Protein AF-A0A519BCK4-F1 (afdb_monomer_lite)

pLDDT: mean 78.62, std 18.39, range [33.34, 98.19]

Sequence (209 aa):
MFKKILLFSIMLLMAAIFTFIVKSEAKMMNGKGMTKIEKMRKFRKMVMFFKRHSLGFIPIFYKYHPGPMWVVKHAKALDLTPA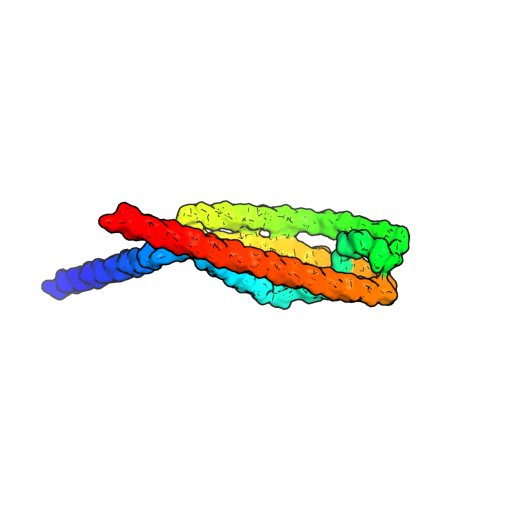QIKEGKVLQKEMFQKTKVGIMALKNAIRQYRTAAKQENPSIKGLITDVQAVGNAETYLGYEMIPFHIKAYRLLNASQKIKYTSLRKMMLKAYNMKMRHKMMMMRGMMKMLRGKMKMLHEKMMMMNR

Radius of gyration: 28.12 Å; chains: 1; bounding box: 77×53×69 Å

Secondary structure (DSSP, 8-state):
-HHHHHHHHHHHHHHHHHHHHHHHHHHHH-S----HHHHHHHHHHHHHHHHHTTTTHHHHHHHH---HHHHHHTTTTTT--HHHHHHHHHHHHHHHHHHHHHHHHHHHHHHHHHHHTTSSS--HHHHHHHHHHHHHHHHHHHHHHHHHHHHHHHTS-HHHHHHHHHHHHHHHHHHHHHHHHHHHHHHHHHHHHHHHHHHHHHHHHHHT-

Organism: NCBI:txid2597223

Foldseek 3Di:
DVVVVVVVVVVVVVVVVVVVVVVVVVVVVPPPPQDPVRVVVVVVVVVVVVVVVVVCCVVVLCLQFPALVRCLVCCVLLVHDPVLNVVSVVLVVVLCVQLVVLVVQLVVLVVQLVVQVPDPDHDPVSNVVSVVSNVVSVVSNVVSRNVRRNVNSVSHDPSSSVSSNVVVVVVVVVVVVVVVVVVVVVVVVVVVVVVVVVVVVVVVVVVVD

Structure (mmCIF, N/CA/C/O backbone):
data_AF-A0A519BCK4-F1
#
_entry.id   AF-A0A519BCK4-F1
#
loop_
_atom_site.group_PDB
_atom_site.id
_atom_site.type_symbol
_atom_site.label_atom_id
_atom_site.label_alt_id
_atom_site.label_comp_id
_atom_site.label_asym_id
_atom_site.label_entity_id
_atom_site.label_seq_id
_atom_site.pdbx_PDB_ins_code
_atom_site.Cartn_x
_atom_site.Cartn_y
_atom_site.Cartn_z
_atom_site.occupancy
_atom_site.B_iso_or_equiv
_atom_site.auth_seq_id
_atom_site.auth_comp_id
_atom_site.auth_asym_id
_atom_site.auth_atom_id
_atom_site.pdbx_PDB_model_num
ATOM 1 N N . MET A 1 1 ? -57.310 16.921 44.965 1.00 56.75 1 MET A N 1
ATOM 2 C CA . MET A 1 1 ? -56.860 15.507 45.024 1.00 56.75 1 MET A CA 1
ATOM 3 C C . MET A 1 1 ? -56.169 15.024 43.747 1.00 56.75 1 MET A C 1
ATOM 5 O O . MET A 1 1 ? -55.092 14.456 43.862 1.00 56.75 1 MET A O 1
ATOM 9 N N . PHE A 1 2 ? -56.695 15.309 42.549 1.00 57.19 2 PHE A N 1
ATOM 10 C CA . PHE A 1 2 ? -56.137 14.839 41.265 1.00 57.19 2 PHE A CA 1
ATOM 11 C C . PHE A 1 2 ? -54.639 15.121 41.023 1.00 57.19 2 PHE A C 1
ATOM 13 O O . PHE A 1 2 ? -53.925 14.238 40.560 1.00 57.19 2 PHE A O 1
ATOM 20 N N . LYS A 1 3 ? -54.117 16.298 41.402 1.00 54.19 3 LYS A N 1
ATOM 21 C CA . LYS A 1 3 ? -52.687 16.632 41.217 1.00 54.19 3 LYS A CA 1
ATOM 22 C C . LYS A 1 3 ? -51.729 15.731 42.013 1.00 54.19 3 LYS A C 1
ATOM 24 O O . LY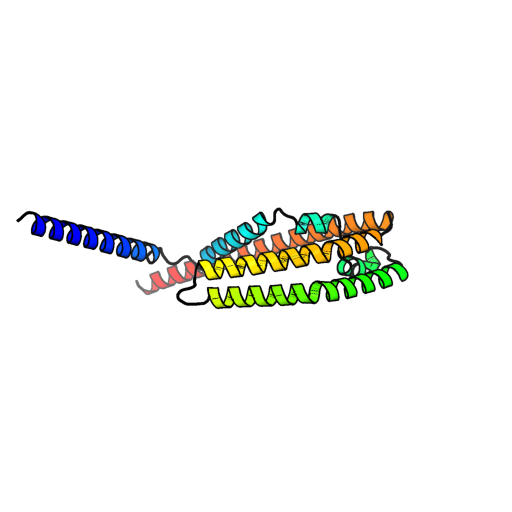S A 1 3 ? -50.641 15.433 41.533 1.00 54.19 3 LYS A O 1
ATOM 29 N N . LYS A 1 4 ? -52.134 15.271 43.204 1.00 58.69 4 LYS A N 1
ATOM 30 C CA . LYS A 1 4 ? -51.311 14.381 44.044 1.00 58.69 4 LYS A CA 1
ATOM 31 C C . LYS A 1 4 ? -51.266 12.959 43.475 1.00 58.69 4 LYS A C 1
ATOM 33 O O . LYS A 1 4 ? -50.211 12.340 43.485 1.00 58.69 4 LYS A O 1
ATOM 38 N N . ILE A 1 5 ? -52.382 12.491 42.910 1.00 72.50 5 ILE A N 1
ATOM 39 C CA . ILE A 1 5 ? -52.478 11.189 42.229 1.00 72.50 5 ILE A CA 1
ATOM 40 C C . ILE A 1 5 ? -51.632 11.194 40.946 1.00 72.50 5 ILE A C 1
ATOM 42 O O . ILE A 1 5 ? -50.885 10.252 40.696 1.00 72.50 5 ILE A O 1
ATOM 46 N N . LEU A 1 6 ? -51.671 12.293 40.182 1.00 66.31 6 LEU A N 1
ATOM 47 C CA . LEU A 1 6 ? -50.862 12.452 38.972 1.00 66.31 6 LEU A CA 1
ATOM 48 C C . LEU A 1 6 ? -49.355 12.441 39.282 1.00 66.31 6 LEU A C 1
ATOM 50 O O . LEU A 1 6 ? -48.611 11.687 38.660 1.00 66.31 6 LEU A O 1
ATOM 54 N N . LEU A 1 7 ? -48.908 13.198 40.290 1.00 68.12 7 LEU A N 1
ATOM 55 C CA . LEU A 1 7 ? -47.504 13.201 40.727 1.00 68.12 7 LEU A CA 1
ATOM 56 C C . LEU A 1 7 ? -47.035 11.814 41.189 1.00 68.12 7 LEU A C 1
ATOM 58 O O . LEU A 1 7 ? -45.943 11.383 40.825 1.00 68.12 7 LEU A O 1
ATOM 62 N N . PHE A 1 8 ? -47.880 11.088 41.923 1.00 75.38 8 PHE A N 1
ATOM 63 C CA . PHE A 1 8 ? -47.566 9.736 42.379 1.00 75.38 8 PHE A CA 1
ATOM 64 C C . PHE A 1 8 ? -47.447 8.744 41.209 1.00 75.38 8 PHE A C 1
ATOM 66 O O . PHE A 1 8 ? -46.519 7.938 41.173 1.00 75.38 8 PHE A O 1
ATOM 73 N N . SER A 1 9 ? -48.321 8.856 40.201 1.00 68.88 9 SER A N 1
ATOM 74 C CA . SER A 1 9 ? -48.265 8.020 38.993 1.00 68.88 9 SER A CA 1
ATOM 75 C C . SER A 1 9 ? -47.013 8.276 38.141 1.00 68.88 9 SER A C 1
ATOM 77 O O . SER A 1 9 ? -46.402 7.327 37.651 1.00 68.88 9 SER A O 1
ATOM 79 N N . ILE A 1 10 ? -46.566 9.535 38.038 1.00 72.50 10 ILE A N 1
ATOM 80 C CA . ILE A 1 10 ? -45.333 9.902 37.326 1.00 72.50 10 ILE A CA 1
ATOM 81 C C . ILE A 1 10 ? -44.104 9.370 38.074 1.00 72.50 10 ILE A C 1
ATOM 83 O O . ILE A 1 10 ? -43.205 8.816 37.446 1.00 72.50 10 ILE A O 1
ATOM 87 N N . MET A 1 11 ? -44.069 9.464 39.407 1.00 72.00 11 MET A N 1
ATOM 88 C CA . MET A 1 11 ? -42.966 8.902 40.198 1.00 72.00 11 MET A CA 1
ATOM 89 C C . MET A 1 11 ? -42.881 7.374 40.089 1.00 72.00 11 MET A C 1
ATOM 91 O O . MET A 1 11 ? -41.782 6.836 39.954 1.00 72.00 11 MET A O 1
ATOM 95 N N . LEU A 1 12 ? -44.021 6.674 40.074 1.00 73.31 12 LEU A N 1
ATOM 96 C CA . LEU A 1 12 ? -44.080 5.225 39.846 1.00 73.31 12 LEU A CA 1
ATOM 97 C C . LEU A 1 12 ? -43.587 4.838 38.448 1.00 73.31 12 LEU A C 1
ATOM 99 O O . LEU A 1 12 ? -42.826 3.880 38.310 1.00 73.31 12 LEU A O 1
ATOM 103 N N . LEU A 1 13 ? -43.960 5.607 37.421 1.00 68.62 13 LEU A N 1
ATOM 104 C CA . LEU A 1 13 ? -43.489 5.391 36.054 1.00 68.62 13 LEU A CA 1
ATOM 105 C C . LEU A 1 13 ? -41.972 5.616 35.941 1.00 68.62 13 LEU A C 1
ATOM 107 O O . LEU A 1 13 ? -41.273 4.805 35.339 1.00 68.62 13 LEU A O 1
ATOM 111 N N . MET A 1 14 ? -41.443 6.663 36.580 1.00 65.12 14 MET A N 1
ATOM 112 C CA . MET A 1 14 ? -40.004 6.945 36.609 1.00 65.12 14 MET A CA 1
ATOM 113 C C . MET A 1 14 ? -39.218 5.860 37.360 1.00 65.12 14 MET A C 1
ATOM 115 O O . MET A 1 14 ? -38.161 5.443 36.889 1.00 65.12 14 MET A O 1
ATOM 119 N N . ALA A 1 15 ? -39.745 5.331 38.469 1.00 66.31 15 ALA A N 1
ATOM 120 C CA . ALA A 1 15 ? -39.136 4.212 39.193 1.00 66.31 15 ALA A CA 1
ATOM 121 C C . ALA A 1 15 ? -39.171 2.897 38.383 1.00 66.31 15 ALA A C 1
ATOM 123 O O . ALA A 1 15 ? -38.202 2.129 38.383 1.00 66.31 15 ALA A O 1
ATOM 124 N N . ALA A 1 16 ? -40.250 2.649 37.635 1.00 63.44 16 ALA A N 1
ATOM 125 C CA . ALA A 1 16 ? -40.356 1.504 36.731 1.00 63.44 16 ALA A CA 1
ATOM 126 C C . ALA A 1 16 ? -39.366 1.605 35.555 1.00 63.44 16 ALA A C 1
ATOM 128 O O . ALA A 1 16 ? -38.699 0.625 35.224 1.00 63.44 16 ALA A O 1
ATOM 129 N N . ILE A 1 17 ? -39.193 2.796 34.971 1.00 60.06 17 ILE A N 1
ATOM 130 C CA . ILE A 1 17 ? -38.200 3.044 33.914 1.00 60.06 17 ILE A CA 1
ATOM 131 C C . ILE A 1 17 ? -36.777 2.879 34.466 1.00 60.06 17 ILE A C 1
ATOM 133 O O . ILE A 1 17 ? -35.954 2.209 33.843 1.00 60.06 17 ILE A O 1
ATOM 137 N N . PHE A 1 18 ? -36.493 3.408 35.660 1.00 48.53 18 PHE A N 1
ATOM 138 C CA . PHE A 1 18 ? -35.174 3.301 36.288 1.00 48.53 18 PHE A CA 1
ATOM 139 C C . PHE A 1 18 ? -34.796 1.841 36.587 1.00 48.53 18 PHE A C 1
ATOM 141 O O . PHE A 1 18 ? -33.694 1.400 36.265 1.00 48.53 18 PHE A O 1
ATOM 148 N N . THR A 1 19 ? -35.729 1.037 37.107 1.00 51.59 19 THR A N 1
ATOM 149 C CA . THR A 1 19 ? -35.492 -0.401 37.338 1.00 51.59 19 THR A CA 1
ATOM 150 C C . THR A 1 19 ? -35.374 -1.207 36.042 1.00 51.59 19 THR A C 1
ATOM 152 O O . THR A 1 19 ? -34.613 -2.177 36.005 1.00 51.59 19 THR A O 1
ATOM 155 N N . PHE A 1 20 ? -36.056 -0.807 34.962 1.00 48.62 20 PHE A N 1
ATOM 156 C CA . PHE A 1 20 ? -35.918 -1.438 33.645 1.00 48.62 20 PHE A CA 1
ATOM 157 C C . PHE A 1 20 ? -34.560 -1.128 32.994 1.00 48.62 20 PHE A C 1
ATOM 159 O O . PHE A 1 20 ? -33.918 -2.040 32.468 1.00 48.62 20 PHE A O 1
ATOM 166 N N . ILE A 1 21 ? -34.074 0.116 33.098 1.00 49.16 21 ILE A N 1
ATOM 167 C CA . ILE A 1 21 ? -32.751 0.531 32.602 1.00 49.16 21 ILE A CA 1
ATOM 168 C C . ILE A 1 21 ? -31.644 -0.201 33.373 1.00 49.16 21 ILE A C 1
ATOM 170 O O . ILE A 1 21 ? -30.812 -0.861 32.747 1.00 49.16 21 ILE A O 1
ATOM 174 N N . VAL A 1 22 ? -31.705 -0.227 34.709 1.00 46.41 22 VAL A N 1
ATOM 175 C CA . VAL A 1 22 ? -30.717 -0.934 35.546 1.00 46.41 22 VAL A CA 1
ATOM 176 C C . VAL A 1 22 ? -30.754 -2.455 35.322 1.00 46.41 22 VAL A C 1
ATOM 178 O O . VAL A 1 22 ? -29.703 -3.092 35.255 1.00 46.41 22 VAL A O 1
ATOM 181 N N . LYS A 1 23 ? -31.931 -3.070 35.108 1.00 44.97 23 LYS A N 1
ATOM 182 C CA . LYS A 1 23 ? -32.010 -4.493 34.706 1.00 44.97 23 LYS A CA 1
ATOM 183 C C . LYS A 1 23 ? -31.465 -4.746 33.299 1.00 44.97 23 LYS A C 1
ATOM 185 O O . LYS A 1 23 ? -30.927 -5.829 33.064 1.00 44.97 23 LYS A O 1
ATOM 190 N N . SER A 1 24 ? -31.598 -3.798 32.369 1.00 39.66 24 SER A N 1
ATOM 191 C CA . SER A 1 24 ? -31.063 -3.921 31.005 1.00 39.66 24 SER A CA 1
ATOM 192 C C . SER A 1 24 ? -29.531 -3.849 30.980 1.00 39.66 24 SER A C 1
ATOM 194 O O . SER A 1 24 ? -28.895 -4.667 30.309 1.00 39.66 24 SER A O 1
ATOM 196 N N . GLU A 1 25 ? -28.933 -2.990 31.812 1.00 41.06 25 GLU A N 1
ATOM 197 C CA . GLU A 1 25 ? -27.480 -2.907 32.003 1.00 41.06 25 GLU A CA 1
ATOM 198 C C . GLU A 1 25 ? -26.947 -4.127 32.768 1.00 41.06 25 GLU A C 1
ATOM 200 O O . GLU A 1 25 ? -25.965 -4.746 32.348 1.00 41.06 25 GLU A O 1
ATOM 205 N N . ALA A 1 26 ? -27.665 -4.593 33.796 1.00 35.88 26 ALA A N 1
ATOM 206 C CA . ALA A 1 26 ? -27.323 -5.826 34.504 1.00 35.88 26 ALA A CA 1
ATOM 207 C C . ALA A 1 26 ? -27.409 -7.068 33.596 1.00 35.88 26 ALA A C 1
ATOM 209 O O . ALA A 1 26 ? -26.591 -7.977 33.729 1.00 35.88 26 ALA A O 1
ATOM 210 N N . LYS A 1 27 ? -28.329 -7.120 32.617 1.00 36.78 27 LYS A N 1
ATOM 211 C CA . LYS A 1 27 ? -28.378 -8.205 31.612 1.00 36.78 27 LYS A CA 1
ATOM 212 C C . LYS A 1 27 ? -27.277 -8.099 30.552 1.00 36.78 27 LYS A C 1
ATOM 214 O O . LYS A 1 27 ? -26.855 -9.135 30.038 1.00 36.78 27 LYS A O 1
ATOM 219 N N . MET A 1 28 ? -26.771 -6.899 30.254 1.00 36.47 28 MET A N 1
ATOM 220 C CA . MET A 1 28 ? -25.566 -6.729 29.430 1.00 36.47 28 MET A CA 1
ATOM 221 C C . MET A 1 28 ? -24.277 -7.102 30.179 1.00 36.47 28 MET A C 1
ATOM 223 O O . MET A 1 28 ? -23.308 -7.505 29.532 1.00 36.47 28 MET A O 1
ATOM 227 N N . MET A 1 29 ? -24.278 -7.058 31.516 1.00 33.78 29 MET A N 1
ATOM 228 C CA . MET A 1 29 ? -23.148 -7.484 32.355 1.00 33.78 29 MET A CA 1
ATOM 229 C C . MET A 1 29 ? -23.223 -8.951 32.830 1.00 33.78 29 MET A C 1
ATOM 231 O O . MET A 1 29 ? -22.181 -9.531 33.125 1.00 33.78 29 MET A O 1
ATOM 235 N N . ASN A 1 30 ? -24.400 -9.597 32.812 1.00 38.59 30 ASN A N 1
ATOM 236 C CA . ASN A 1 30 ? -24.597 -11.013 33.193 1.00 38.59 30 ASN A CA 1
ATOM 237 C C . ASN A 1 30 ? -24.575 -12.022 32.029 1.00 38.59 30 ASN A C 1
ATOM 239 O O . ASN A 1 30 ? -24.886 -13.205 32.200 1.00 38.59 30 ASN A O 1
ATOM 243 N N . GLY A 1 31 ? -24.174 -11.607 30.829 1.00 38.66 31 GLY A N 1
ATOM 244 C CA . GLY A 1 31 ? -23.844 -12.556 29.771 1.00 38.66 31 GLY A CA 1
ATOM 245 C C . GLY A 1 31 ? -22.507 -13.218 30.087 1.00 38.66 31 GLY A C 1
ATOM 246 O O . GLY A 1 31 ? -21.482 -12.580 29.862 1.00 38.66 31 GLY A O 1
ATOM 247 N N . LYS A 1 32 ? -22.527 -14.464 30.604 1.00 48.09 32 LYS A N 1
ATOM 248 C CA . LYS A 1 32 ? -21.373 -15.381 30.766 1.00 48.09 32 LYS A CA 1
ATOM 249 C C . LYS A 1 32 ? -20.179 -14.898 29.947 1.00 48.09 32 LYS A C 1
ATOM 251 O O . LYS A 1 32 ? -20.217 -14.984 28.718 1.00 48.09 32 LYS A O 1
ATOM 256 N N . GLY A 1 33 ? -19.185 -14.323 30.630 1.00 42.56 33 GLY A N 1
ATOM 257 C CA . GLY A 1 33 ? -18.102 -13.575 30.002 1.00 42.56 33 GLY A CA 1
ATOM 258 C C . GLY A 1 33 ? -17.576 -14.307 28.775 1.00 42.56 33 GLY A C 1
ATOM 259 O O . GLY A 1 33 ? -17.052 -15.413 28.895 1.00 42.56 33 GLY A O 1
ATOM 260 N N . MET A 1 34 ? -17.763 -13.701 27.594 1.00 46.69 34 MET A N 1
ATOM 261 C CA . MET A 1 34 ? -17.314 -14.280 26.327 1.00 46.69 34 MET A CA 1
ATOM 262 C C . MET A 1 34 ? -15.893 -14.801 26.498 1.00 46.69 34 MET A C 1
ATOM 264 O O . MET A 1 34 ? -14.980 -14.049 26.872 1.00 46.69 34 MET A O 1
ATOM 268 N N . THR A 1 35 ? -15.704 -16.078 26.184 1.00 60.44 35 THR A N 1
ATOM 269 C CA . THR A 1 35 ? -14.390 -16.707 26.241 1.00 60.44 35 THR A CA 1
ATOM 270 C C . THR A 1 35 ? -13.415 -15.917 25.362 1.00 60.44 35 THR A C 1
ATOM 272 O O . THR A 1 35 ? -13.796 -15.298 24.361 1.00 60.44 35 THR A O 1
ATOM 275 N N . LYS A 1 36 ? -12.117 -15.943 25.688 1.00 47.19 36 LYS A N 1
ATOM 276 C CA . LYS A 1 36 ? -11.062 -15.298 24.879 1.00 47.19 36 LYS A CA 1
ATOM 277 C C . LYS A 1 36 ? -11.183 -15.653 23.385 1.00 47.19 36 LYS A C 1
ATOM 279 O O . LYS A 1 36 ? -10.960 -14.808 22.520 1.00 47.19 36 LYS A O 1
ATOM 284 N N . ILE A 1 37 ? -11.628 -16.876 23.089 1.00 51.81 37 ILE A N 1
ATOM 285 C CA . ILE A 1 37 ? -11.883 -17.397 21.739 1.00 51.81 37 ILE A CA 1
ATOM 286 C C . ILE A 1 37 ? -13.054 -16.673 21.056 1.00 51.81 37 ILE A C 1
ATOM 288 O O . ILE A 1 37 ? -12.961 -16.314 19.881 1.00 51.81 37 ILE A O 1
ATOM 292 N N . GLU A 1 38 ? -14.147 -16.413 21.768 1.00 54.34 38 GLU A N 1
ATOM 293 C CA . GLU A 1 38 ? -15.298 -15.680 21.235 1.00 54.34 38 GLU A CA 1
ATOM 294 C C . GLU A 1 38 ? -14.986 -14.200 21.030 1.00 54.34 38 GLU A C 1
ATOM 296 O O . GLU A 1 38 ? -15.363 -13.651 19.990 1.00 54.34 38 GLU A O 1
ATOM 301 N N . LYS A 1 39 ? -14.231 -13.574 21.947 1.00 50.22 39 LYS A N 1
ATOM 302 C CA . LYS A 1 39 ? -13.735 -12.194 21.782 1.00 50.22 39 LYS A CA 1
ATOM 303 C C . LYS A 1 39 ? -12.850 -12.088 20.541 1.00 50.22 39 LYS A C 1
ATOM 305 O O . LYS A 1 39 ? -13.082 -11.226 19.694 1.00 50.22 39 LYS A O 1
ATOM 310 N N . MET A 1 40 ? -11.927 -13.034 20.350 1.00 44.78 40 MET A N 1
ATOM 311 C CA . MET A 1 40 ? -11.108 -13.119 19.136 1.00 44.78 40 MET A CA 1
ATOM 312 C C . MET A 1 40 ? -11.943 -13.367 17.872 1.00 44.78 40 MET A C 1
ATOM 314 O O . MET A 1 40 ? -11.665 -12.773 16.831 1.00 44.78 40 MET A O 1
ATOM 318 N N . ARG A 1 41 ? -12.985 -14.210 17.929 1.00 52.03 41 ARG A N 1
ATOM 319 C CA . ARG A 1 41 ? -13.884 -14.473 16.790 1.00 52.03 41 ARG A CA 1
ATOM 320 C C . ARG A 1 41 ? -14.692 -13.230 16.408 1.00 52.03 41 ARG A C 1
ATOM 322 O O . ARG A 1 41 ? -14.810 -12.945 15.217 1.00 52.03 41 ARG A O 1
ATOM 329 N N . LYS A 1 42 ? -15.219 -12.489 17.387 1.00 47.62 42 LYS A N 1
ATOM 330 C CA . LYS A 1 42 ? -15.986 -11.248 17.179 1.00 47.62 42 LYS A CA 1
ATOM 331 C C . LYS A 1 42 ? -15.085 -10.128 16.654 1.00 47.62 42 LYS A C 1
ATOM 333 O O . LYS A 1 42 ? -15.411 -9.542 15.627 1.00 47.62 42 LYS A O 1
ATOM 338 N N . PHE A 1 43 ? -13.905 -9.933 17.249 1.00 40.72 43 PHE A N 1
ATOM 339 C CA . PHE A 1 43 ? -12.886 -9.004 16.746 1.00 40.72 43 PHE A CA 1
ATOM 340 C C . PHE A 1 43 ? -12.478 -9.342 15.308 1.00 40.72 43 PHE A C 1
ATOM 342 O O . PHE A 1 43 ? -12.452 -8.473 14.446 1.00 40.72 43 PHE A O 1
ATOM 349 N N . ARG A 1 44 ? -12.265 -10.625 14.993 1.00 48.47 44 ARG A N 1
ATOM 350 C CA . ARG A 1 44 ? -11.950 -11.068 13.629 1.00 48.47 44 ARG A CA 1
ATOM 351 C C . ARG A 1 44 ? -13.092 -10.819 12.641 1.00 48.47 44 ARG A C 1
ATOM 353 O O . ARG A 1 44 ? -12.816 -10.443 11.507 1.00 48.47 44 ARG A O 1
ATOM 360 N N . LYS A 1 45 ? -14.354 -11.023 13.040 1.00 41.97 45 LYS A N 1
ATOM 361 C CA . LYS A 1 45 ? -15.521 -10.669 12.214 1.00 41.97 45 LYS A CA 1
ATOM 362 C C . LYS A 1 45 ? -15.591 -9.160 11.972 1.00 41.97 45 LYS A C 1
ATOM 364 O O . LYS A 1 45 ? -15.840 -8.770 10.842 1.00 41.97 45 LYS A O 1
ATOM 369 N N . MET A 1 46 ? -15.294 -8.344 12.981 1.00 33.34 46 MET A N 1
ATOM 370 C CA . MET A 1 46 ? -15.258 -6.882 12.881 1.00 33.34 46 MET A CA 1
ATOM 371 C C . MET A 1 46 ? -14.121 -6.394 11.967 1.00 33.34 46 MET A C 1
ATOM 373 O O . MET A 1 46 ? -14.355 -5.632 11.039 1.00 33.34 46 MET A O 1
ATOM 377 N N . VAL A 1 47 ? -12.904 -6.923 12.132 1.00 42.12 47 VAL A N 1
ATOM 378 C CA . VAL A 1 47 ? -11.762 -6.643 11.241 1.00 42.12 47 VAL A CA 1
ATOM 379 C C . VAL A 1 47 ? -12.064 -7.088 9.805 1.00 42.12 47 VAL A C 1
ATOM 381 O O . VAL A 1 47 ? -11.709 -6.398 8.854 1.00 42.12 47 VAL A O 1
ATOM 384 N N . MET A 1 48 ? -12.749 -8.224 9.620 1.00 41.38 48 MET A N 1
ATOM 385 C CA . MET A 1 48 ? -13.213 -8.644 8.293 1.00 41.38 48 MET A CA 1
ATOM 386 C C . MET A 1 48 ? -14.346 -7.773 7.751 1.00 41.38 48 MET A C 1
ATOM 388 O O . MET A 1 48 ? -14.411 -7.604 6.540 1.00 41.38 48 MET A O 1
ATOM 392 N N . PHE A 1 49 ? -15.211 -7.223 8.604 1.00 36.53 49 PHE A N 1
ATOM 393 C CA . PHE A 1 49 ? -16.244 -6.269 8.216 1.00 36.53 49 PHE A CA 1
ATOM 394 C C . PHE A 1 49 ? -15.581 -5.010 7.654 1.00 36.53 49 PHE A C 1
ATOM 396 O O . PHE A 1 49 ? -15.746 -4.740 6.473 1.00 36.53 49 PHE A O 1
ATOM 403 N N . PHE A 1 50 ? -14.703 -4.338 8.399 1.00 34.47 50 PHE A N 1
ATOM 404 C CA . PHE A 1 50 ? -13.975 -3.164 7.891 1.00 34.47 50 PHE A CA 1
ATOM 405 C C . PHE A 1 50 ? -13.156 -3.463 6.624 1.00 34.47 50 PHE A C 1
ATOM 407 O O . PHE A 1 50 ? -13.191 -2.701 5.664 1.00 34.47 50 PHE A O 1
ATOM 414 N N . LYS A 1 51 ? -12.509 -4.635 6.545 1.00 47.75 51 LYS A N 1
ATOM 415 C CA . LYS A 1 51 ? -11.776 -5.060 5.340 1.00 47.75 51 LYS A CA 1
ATOM 416 C C . LYS A 1 51 ? -12.679 -5.348 4.128 1.00 47.75 51 LYS A C 1
ATOM 418 O O . LYS A 1 51 ? -12.198 -5.275 3.003 1.00 47.75 51 LYS A O 1
ATOM 423 N N . ARG A 1 52 ? -13.951 -5.706 4.333 1.00 48.75 52 ARG A N 1
ATOM 424 C CA . ARG A 1 52 ? -14.936 -5.935 3.258 1.00 48.75 52 ARG A CA 1
ATOM 425 C C . ARG A 1 52 ? -15.516 -4.634 2.700 1.00 48.75 52 ARG A C 1
ATOM 427 O O . ARG A 1 52 ? -15.884 -4.623 1.534 1.00 48.75 52 ARG A O 1
ATOM 434 N N . HIS A 1 53 ? -15.540 -3.557 3.486 1.00 50.94 53 HIS A N 1
ATOM 435 C CA . HIS A 1 53 ? -16.103 -2.265 3.067 1.00 50.94 53 HIS A CA 1
ATOM 436 C C . HIS A 1 53 ? -15.095 -1.353 2.350 1.00 50.94 53 HIS A C 1
ATOM 438 O O . HIS A 1 53 ? -15.474 -0.293 1.878 1.00 50.94 53 HIS A O 1
ATOM 444 N N . SER A 1 54 ? -13.840 -1.781 2.168 1.00 53.53 54 SER A N 1
ATOM 445 C CA . SER A 1 54 ? -12.877 -1.093 1.289 1.00 53.53 54 SER A CA 1
ATOM 446 C C . SER A 1 54 ? -13.078 -1.396 -0.207 1.00 53.53 54 SER A C 1
ATOM 448 O O . SER A 1 54 ? -12.177 -1.149 -1.010 1.00 53.53 54 SER A O 1
ATOM 450 N N . LEU A 1 55 ? -14.213 -2.017 -0.573 1.00 60.47 55 LEU A N 1
ATOM 451 C CA . LEU A 1 55 ? -14.585 -2.458 -1.930 1.00 60.47 55 LEU A CA 1
ATOM 452 C C . LEU A 1 55 ? -13.486 -3.245 -2.673 1.00 60.47 55 LEU A C 1
ATOM 454 O O . LEU A 1 55 ? -13.478 -3.342 -3.895 1.00 60.47 55 LEU A O 1
ATOM 458 N N . GLY A 1 56 ? -12.521 -3.813 -1.944 1.00 62.09 56 GLY A N 1
ATOM 459 C CA . GLY A 1 56 ? -11.383 -4.497 -2.548 1.00 62.09 56 GLY A CA 1
ATOM 460 C C . GLY A 1 56 ? -10.452 -3.588 -3.362 1.00 62.09 56 GLY A C 1
ATOM 461 O O . GLY A 1 56 ? -9.678 -4.118 -4.159 1.00 62.09 56 GLY A O 1
ATOM 462 N N . PHE A 1 57 ? -10.459 -2.265 -3.155 1.00 65.06 57 PHE A N 1
ATOM 463 C CA . PHE A 1 57 ? -9.630 -1.335 -3.933 1.00 65.06 57 PHE A CA 1
ATOM 464 C C . PHE A 1 57 ? -8.152 -1.735 -3.924 1.00 65.06 57 PHE A C 1
ATOM 466 O O . PHE A 1 57 ? -7.566 -1.928 -4.979 1.00 65.06 57 PHE A O 1
ATOM 473 N N . ILE A 1 58 ? -7.558 -1.975 -2.751 1.00 65.44 58 ILE A N 1
ATOM 474 C CA . ILE A 1 58 ? -6.150 -2.393 -2.635 1.00 65.44 58 ILE A CA 1
ATOM 475 C C . ILE A 1 58 ? -5.865 -3.687 -3.431 1.00 65.44 58 ILE A C 1
ATOM 477 O O . ILE A 1 58 ? -4.994 -3.672 -4.301 1.00 65.44 58 ILE A O 1
ATOM 481 N N . PRO A 1 59 ? -6.555 -4.824 -3.209 1.00 68.12 59 PRO A N 1
ATOM 482 C CA . PRO A 1 59 ? -6.263 -6.041 -3.969 1.00 68.12 59 PRO A CA 1
ATOM 483 C C . PRO A 1 59 ? -6.524 -5.928 -5.483 1.00 68.12 59 PRO A C 1
ATOM 485 O O . PRO A 1 59 ? -5.876 -6.658 -6.243 1.00 68.12 59 PRO A O 1
ATOM 488 N N . ILE A 1 60 ? -7.428 -5.041 -5.920 1.00 71.69 60 ILE A N 1
ATOM 489 C CA . ILE A 1 60 ? -7.697 -4.747 -7.337 1.00 71.69 60 ILE A CA 1
ATOM 490 C C . ILE A 1 60 ? -6.620 -3.827 -7.917 1.00 71.69 60 ILE A C 1
ATOM 492 O O . ILE A 1 60 ? -6.051 -4.132 -8.956 1.00 71.69 60 ILE A O 1
ATOM 496 N N . PHE A 1 61 ? -6.271 -2.737 -7.248 1.00 71.38 61 PHE A N 1
ATOM 497 C CA . PHE A 1 61 ? -5.293 -1.771 -7.738 1.00 71.38 61 PHE A CA 1
ATOM 498 C C . PHE A 1 61 ? -3.909 -2.413 -7.889 1.00 71.38 61 PHE A C 1
ATOM 500 O O . PHE A 1 61 ? -3.318 -2.413 -8.968 1.00 71.38 61 PHE A O 1
ATOM 507 N N . TYR A 1 62 ? -3.453 -3.125 -6.856 1.00 69.75 62 TYR A N 1
ATOM 508 C CA . TYR A 1 62 ? -2.203 -3.892 -6.894 1.00 69.75 62 TYR A CA 1
ATOM 509 C C . TYR A 1 62 ? -2.282 -5.145 -7.787 1.00 69.75 62 TYR A C 1
ATOM 511 O O . TYR A 1 62 ? -1.295 -5.875 -7.912 1.00 69.75 62 TYR A O 1
ATOM 519 N N . LYS A 1 63 ? -3.444 -5.443 -8.393 1.00 75.12 63 LYS A N 1
ATOM 520 C CA . LYS A 1 63 ? -3.548 -6.440 -9.469 1.00 75.12 63 LYS A CA 1
ATOM 521 C C . LYS A 1 63 ? -2.919 -5.965 -10.759 1.00 75.12 63 LYS A C 1
ATOM 523 O O . LYS A 1 63 ? -2.336 -6.788 -11.459 1.00 75.12 63 LYS A O 1
ATOM 528 N N . TYR A 1 64 ? -3.065 -4.682 -11.046 1.00 78.06 64 TYR A N 1
ATOM 529 C CA . TYR A 1 64 ? -2.723 -4.109 -12.338 1.00 78.06 64 TYR A CA 1
ATOM 530 C C . TYR A 1 64 ? -1.577 -3.098 -12.239 1.00 78.06 64 TYR A C 1
ATOM 532 O O . TYR A 1 64 ? -0.895 -2.860 -13.230 1.00 78.06 64 TYR A O 1
ATOM 540 N N . HIS A 1 65 ? -1.326 -2.542 -11.050 1.00 83.62 65 HIS A N 1
ATOM 541 C CA . HIS A 1 65 ? -0.389 -1.436 -10.859 1.00 83.62 65 HIS A CA 1
ATOM 542 C C . HIS A 1 65 ? 0.579 -1.735 -9.700 1.00 83.62 65 HIS A C 1
ATOM 544 O O . HIS A 1 65 ? 0.319 -1.360 -8.548 1.00 83.62 65 HIS A O 1
ATOM 550 N N . PRO A 1 66 ? 1.692 -2.455 -9.957 1.00 84.00 66 PRO A N 1
ATOM 551 C CA . PRO A 1 66 ? 2.723 -2.645 -8.948 1.00 84.00 66 PRO A CA 1
ATOM 552 C C . PRO A 1 66 ? 3.339 -1.299 -8.564 1.00 84.00 66 PRO A C 1
ATOM 554 O O . PRO A 1 66 ? 3.592 -0.453 -9.414 1.00 84.00 66 PRO A O 1
ATOM 557 N N . GLY A 1 67 ? 3.615 -1.113 -7.275 1.00 84.75 67 GLY A N 1
ATOM 558 C CA . GLY A 1 67 ? 4.351 0.062 -6.814 1.00 84.75 67 GLY A CA 1
ATOM 559 C C . GLY A 1 67 ? 5.832 0.002 -7.207 1.00 84.75 67 GLY A C 1
ATOM 560 O O . GLY A 1 67 ? 6.365 -1.099 -7.393 1.00 84.75 67 GLY A O 1
ATOM 561 N N . PRO A 1 68 ? 6.536 1.147 -7.251 1.00 88.25 68 PRO A N 1
ATOM 562 C CA . PRO A 1 68 ? 7.953 1.213 -7.628 1.00 88.25 68 PRO A CA 1
ATOM 563 C C . PRO A 1 68 ? 8.839 0.317 -6.753 1.00 88.25 68 PRO A C 1
ATOM 565 O O . PRO A 1 68 ? 9.674 -0.425 -7.266 1.00 88.25 68 PRO A O 1
ATOM 568 N N . MET A 1 69 ? 8.584 0.274 -5.440 1.00 87.75 69 MET A N 1
ATOM 569 C CA . MET A 1 69 ? 9.287 -0.630 -4.521 1.00 87.75 69 MET A CA 1
ATOM 570 C C . MET A 1 69 ? 9.110 -2.106 -4.907 1.00 87.75 69 MET A C 1
ATOM 572 O O . MET A 1 69 ? 10.055 -2.888 -4.821 1.00 87.75 69 MET A O 1
ATOM 576 N N . TRP A 1 70 ? 7.902 -2.506 -5.318 1.00 88.94 70 TRP A N 1
ATOM 577 C CA . TRP A 1 70 ? 7.633 -3.891 -5.698 1.00 88.94 70 TRP A CA 1
ATOM 578 C C . TRP A 1 70 ? 8.407 -4.259 -6.965 1.00 88.94 70 TRP A C 1
ATOM 580 O O . TRP A 1 70 ? 9.024 -5.322 -6.997 1.00 88.94 70 TRP A O 1
ATOM 590 N N . VAL A 1 71 ? 8.415 -3.372 -7.967 1.00 91.06 71 VAL A N 1
ATOM 591 C CA . VAL A 1 71 ? 9.151 -3.565 -9.227 1.00 91.06 71 VAL A CA 1
ATOM 592 C C . VAL A 1 71 ? 10.647 -3.716 -8.958 1.00 91.06 71 VAL A C 1
ATOM 594 O O . VAL A 1 71 ? 11.233 -4.729 -9.335 1.00 91.06 71 VAL A O 1
ATOM 597 N N . VAL A 1 72 ? 11.245 -2.780 -8.213 1.00 90.94 72 VAL A N 1
ATOM 598 C CA . VAL A 1 72 ? 12.679 -2.813 -7.875 1.00 90.94 72 VAL A CA 1
ATOM 599 C C . VAL A 1 72 ? 13.040 -4.066 -7.070 1.00 90.94 72 VAL A C 1
ATOM 601 O O . VAL A 1 72 ? 14.051 -4.706 -7.347 1.00 90.94 72 VAL A O 1
ATOM 604 N N . LYS A 1 73 ? 12.200 -4.477 -6.110 1.00 91.50 73 LYS A N 1
ATOM 605 C CA . LYS A 1 73 ? 12.437 -5.685 -5.301 1.00 91.50 73 LYS A CA 1
ATOM 606 C C . LYS A 1 73 ? 12.496 -6.967 -6.138 1.00 91.50 73 LYS A C 1
ATOM 608 O O . LYS A 1 73 ? 13.196 -7.902 -5.760 1.00 91.50 73 LYS A O 1
ATOM 613 N N . HIS A 1 74 ? 11.766 -7.024 -7.250 1.00 94.56 74 HIS A N 1
ATOM 614 C CA . HIS A 1 74 ? 11.721 -8.193 -8.131 1.00 94.56 74 HIS A CA 1
ATOM 615 C C . HIS A 1 74 ? 12.551 -7.995 -9.401 1.00 94.56 74 HIS A C 1
ATOM 617 O O . HIS A 1 74 ? 12.325 -8.700 -10.379 1.00 94.56 74 HIS A O 1
ATOM 623 N N . ALA A 1 75 ? 13.530 -7.081 -9.380 1.00 95.12 75 ALA A N 1
ATOM 624 C CA . ALA A 1 75 ? 14.313 -6.719 -10.555 1.00 95.12 75 ALA A CA 1
ATOM 625 C C . ALA A 1 75 ? 14.906 -7.927 -11.292 1.00 95.12 75 ALA A C 1
ATOM 627 O O . ALA A 1 75 ? 14.754 -8.030 -12.503 1.00 95.12 75 ALA A O 1
ATOM 628 N N . LYS A 1 76 ? 15.495 -8.879 -10.554 1.00 96.06 76 LYS A N 1
ATOM 629 C CA . LYS A 1 76 ? 16.049 -10.117 -11.125 1.00 96.06 76 LYS A CA 1
ATOM 630 C C . LYS A 1 76 ? 14.976 -11.000 -11.768 1.00 96.06 76 LYS A C 1
ATOM 632 O O . LYS A 1 76 ? 15.178 -11.505 -12.854 1.00 96.06 76 LYS A O 1
ATOM 637 N N . ALA A 1 77 ? 13.829 -11.178 -11.115 1.00 95.44 77 ALA A N 1
ATOM 638 C CA . ALA A 1 77 ? 12.754 -12.033 -11.631 1.00 95.44 77 ALA A CA 1
ATOM 639 C C . ALA A 1 77 ? 12.003 -11.411 -12.823 1.00 95.44 77 ALA A C 1
ATOM 641 O O . ALA A 1 77 ? 11.312 -12.107 -13.565 1.00 95.44 77 ALA A O 1
ATOM 642 N N . LEU A 1 78 ? 12.100 -10.090 -12.971 1.00 96.12 78 LEU A N 1
ATOM 643 C CA . LEU A 1 78 ? 11.556 -9.335 -14.092 1.00 96.12 78 LEU A CA 1
ATOM 644 C C . LEU A 1 78 ? 12.603 -9.064 -15.177 1.00 96.12 78 LEU A C 1
ATOM 646 O O . LEU A 1 78 ? 12.251 -8.431 -16.162 1.00 96.12 78 LEU A O 1
ATOM 650 N N . ASP A 1 79 ? 13.855 -9.491 -15.006 1.00 97.12 79 ASP A N 1
ATOM 651 C CA . ASP A 1 79 ? 14.965 -9.153 -15.906 1.00 97.12 79 ASP A CA 1
ATOM 652 C C . ASP A 1 79 ? 15.008 -7.646 -16.223 1.00 97.12 79 ASP A C 1
ATOM 654 O O . ASP A 1 79 ? 14.970 -7.225 -17.381 1.00 97.12 79 ASP A O 1
ATOM 658 N N . LEU A 1 80 ? 14.973 -6.809 -15.178 1.00 97.44 80 LEU A N 1
ATOM 659 C CA . LEU A 1 80 ? 15.025 -5.357 -15.347 1.00 97.44 80 LEU A CA 1
ATOM 660 C C . LEU A 1 80 ? 16.415 -4.906 -15.790 1.00 97.44 80 LEU A C 1
ATOM 662 O O . LEU A 1 80 ? 17.429 -5.354 -15.253 1.00 97.44 80 LEU A O 1
ATOM 666 N N . THR A 1 81 ? 16.453 -3.938 -16.701 1.00 98.19 81 THR A N 1
ATOM 667 C CA . THR A 1 81 ? 17.700 -3.284 -17.100 1.00 98.19 81 THR A CA 1
ATOM 668 C C . THR A 1 81 ? 18.219 -2.366 -15.986 1.00 98.19 81 THR A C 1
ATOM 670 O O . THR A 1 81 ? 17.437 -1.879 -15.156 1.00 98.19 81 THR A O 1
ATOM 673 N N . PRO A 1 82 ? 19.525 -2.040 -15.970 1.00 98.00 82 PRO A N 1
ATOM 674 C CA . PRO A 1 82 ? 20.071 -1.065 -15.026 1.00 98.00 82 PRO A CA 1
ATOM 675 C C . PRO A 1 82 ? 19.346 0.291 -15.064 1.00 98.00 82 PRO A C 1
ATOM 677 O O . PRO A 1 82 ? 19.109 0.893 -14.015 1.00 98.00 82 PRO A O 1
ATOM 680 N N . ALA A 1 83 ? 18.926 0.738 -16.254 1.00 97.94 83 ALA A N 1
ATOM 681 C CA . ALA A 1 83 ? 18.158 1.970 -16.432 1.00 97.94 83 ALA A CA 1
ATOM 682 C C . ALA A 1 83 ? 16.781 1.896 -15.748 1.00 97.94 83 ALA A C 1
ATOM 684 O O . ALA A 1 83 ? 16.446 2.775 -14.953 1.00 97.94 83 ALA A O 1
ATOM 685 N N . GLN A 1 84 ? 16.030 0.807 -15.958 1.00 98.06 84 GLN A N 1
ATOM 686 C CA . GLN A 1 84 ? 14.732 0.586 -15.305 1.00 98.06 84 GLN A CA 1
ATOM 687 C C . GLN A 1 84 ? 14.860 0.533 -13.775 1.00 98.06 84 GLN A C 1
ATOM 689 O O . GLN A 1 84 ? 14.016 1.070 -13.056 1.00 98.06 84 GLN A O 1
ATOM 694 N N . ILE A 1 85 ? 15.925 -0.088 -13.255 1.00 97.81 85 ILE A N 1
ATOM 695 C CA . ILE A 1 85 ? 16.196 -0.140 -11.810 1.00 97.81 85 ILE A CA 1
ATOM 696 C C . ILE A 1 85 ? 16.478 1.263 -11.262 1.00 97.81 85 ILE A C 1
ATOM 698 O O . ILE A 1 85 ? 15.956 1.620 -10.201 1.00 97.81 85 ILE A O 1
ATOM 702 N N . LYS A 1 86 ? 17.293 2.061 -11.964 1.00 98.00 86 LYS A N 1
ATOM 703 C CA . LYS A 1 86 ? 17.611 3.442 -11.572 1.00 98.00 86 LYS A CA 1
ATOM 704 C C . LYS A 1 86 ? 16.343 4.294 -11.516 1.00 98.00 86 LYS A C 1
ATOM 706 O O . LYS A 1 86 ? 16.088 4.921 -10.490 1.00 98.00 86 LYS A O 1
ATOM 711 N N . GLU A 1 87 ? 15.524 4.256 -12.562 1.00 97.75 87 GLU A N 1
ATOM 712 C CA . GLU A 1 87 ? 14.269 5.009 -12.624 1.00 97.75 87 GLU A CA 1
ATOM 713 C C . GLU A 1 87 ? 13.268 4.543 -11.555 1.00 97.75 87 GLU A C 1
ATOM 715 O O . GLU A 1 87 ? 12.687 5.359 -10.839 1.00 97.75 87 GLU A O 1
ATOM 720 N N . GLY A 1 88 ? 13.151 3.231 -11.332 1.00 94.69 88 GLY A N 1
ATOM 721 C CA . GLY A 1 88 ? 12.326 2.675 -10.260 1.00 94.69 88 GLY A CA 1
ATOM 722 C C . GLY A 1 88 ? 12.729 3.164 -8.861 1.00 94.69 88 GLY A C 1
ATOM 723 O O . GLY A 1 88 ? 11.857 3.459 -8.040 1.00 94.69 88 GLY A O 1
ATOM 724 N N . LYS A 1 89 ? 14.034 3.303 -8.583 1.00 93.62 89 LYS A N 1
ATOM 725 C CA . LYS A 1 89 ? 14.539 3.861 -7.312 1.00 93.62 89 LYS A CA 1
ATOM 726 C C . LYS A 1 89 ? 14.220 5.352 -7.166 1.00 93.62 89 LYS A C 1
ATOM 728 O O . LYS A 1 89 ? 13.879 5.784 -6.064 1.00 93.62 89 LYS A O 1
ATOM 733 N N . VAL A 1 90 ? 14.296 6.123 -8.253 1.00 97.50 90 VAL A N 1
ATOM 734 C CA . VAL A 1 90 ? 13.891 7.541 -8.261 1.00 97.50 90 VAL A CA 1
ATOM 735 C C . VAL A 1 90 ? 12.404 7.660 -7.932 1.00 97.50 90 VAL A C 1
ATOM 737 O O . VAL A 1 90 ? 12.055 8.332 -6.962 1.00 97.50 90 VAL A O 1
ATOM 740 N N . LEU A 1 91 ? 11.544 6.905 -8.626 1.00 93.38 91 LEU A N 1
ATOM 741 C CA . LEU A 1 91 ? 10.102 6.875 -8.355 1.00 93.38 91 LEU A CA 1
ATOM 742 C C . LEU A 1 91 ? 9.788 6.469 -6.910 1.00 93.38 91 LEU A C 1
ATOM 744 O O . LEU A 1 91 ? 8.892 7.035 -6.289 1.00 93.38 91 LEU A O 1
ATOM 748 N N . GLN A 1 92 ? 10.523 5.503 -6.348 1.00 89.19 92 GLN A N 1
ATOM 749 C CA . GLN A 1 92 ? 10.365 5.109 -4.947 1.00 89.19 92 GLN A CA 1
ATOM 750 C C . GLN A 1 92 ? 10.678 6.269 -3.990 1.00 89.19 92 GLN A C 1
ATOM 752 O O . GLN A 1 92 ? 9.925 6.492 -3.039 1.00 89.19 92 GLN A O 1
ATOM 757 N N . LYS A 1 93 ? 11.780 6.992 -4.225 1.00 86.88 93 LYS A N 1
ATOM 758 C CA . LYS A 1 93 ? 12.186 8.134 -3.396 1.00 86.88 93 LYS A CA 1
ATOM 759 C C . LYS A 1 93 ? 11.166 9.266 -3.491 1.00 86.88 93 LYS A C 1
ATOM 761 O O . LYS A 1 93 ? 10.750 9.782 -2.458 1.00 86.88 93 LYS A O 1
ATOM 766 N N . GLU A 1 94 ? 10.734 9.620 -4.696 1.00 92.31 94 GLU A N 1
ATOM 767 C CA . GLU A 1 94 ? 9.737 10.673 -4.919 1.00 92.31 94 GLU A CA 1
ATOM 768 C C . GLU A 1 94 ? 8.389 10.335 -4.282 1.00 92.31 94 GLU A C 1
ATOM 770 O O . GLU A 1 94 ? 7.835 11.162 -3.557 1.00 92.31 94 GLU A O 1
ATOM 775 N N . MET A 1 95 ? 7.904 9.103 -4.473 1.00 88.06 95 MET A N 1
ATOM 776 C CA . MET A 1 95 ? 6.674 8.623 -3.843 1.00 88.06 95 MET A CA 1
ATOM 777 C C . MET A 1 95 ? 6.758 8.748 -2.322 1.00 88.06 95 MET A C 1
ATOM 779 O O . MET A 1 95 ? 5.818 9.216 -1.683 1.00 88.06 95 MET A O 1
ATOM 783 N N . PHE A 1 96 ? 7.892 8.369 -1.725 1.00 83.88 96 PHE A N 1
ATOM 784 C CA . PHE A 1 96 ? 8.097 8.506 -0.286 1.00 83.88 96 PHE A CA 1
ATOM 785 C C . PHE A 1 96 ? 8.074 9.972 0.171 1.00 83.88 96 PHE A C 1
ATOM 787 O O . PHE A 1 96 ? 7.435 10.283 1.173 1.00 83.88 96 PHE A O 1
ATOM 794 N N . GLN A 1 97 ? 8.721 10.883 -0.562 1.00 86.44 97 GLN A N 1
ATOM 795 C CA . GLN A 1 97 ? 8.708 12.307 -0.211 1.00 86.44 97 GLN A CA 1
ATOM 796 C C . GLN A 1 97 ? 7.303 12.909 -0.308 1.00 86.44 97 GLN A C 1
ATOM 798 O O . GLN A 1 97 ? 6.868 13.582 0.624 1.00 86.44 97 GLN A O 1
ATOM 803 N N . LYS A 1 98 ? 6.563 12.615 -1.386 1.00 86.12 98 LYS A N 1
ATOM 804 C CA . LYS A 1 98 ? 5.190 13.111 -1.587 1.00 86.12 98 LYS A CA 1
ATOM 805 C C . LYS A 1 98 ? 4.209 12.554 -0.555 1.00 86.12 98 LYS A C 1
ATOM 807 O O . LYS A 1 98 ? 3.365 13.280 -0.047 1.00 86.12 98 LYS A O 1
ATOM 812 N N . THR A 1 99 ? 4.378 11.296 -0.152 1.00 83.31 99 THR A N 1
ATOM 813 C CA . THR A 1 99 ? 3.505 10.661 0.850 1.00 83.31 99 THR A CA 1
ATOM 814 C C . THR A 1 99 ? 3.885 10.974 2.298 1.00 83.31 99 THR A C 1
ATOM 816 O O . THR A 1 99 ? 3.108 10.669 3.203 1.00 83.31 99 THR A O 1
ATOM 819 N N . LYS A 1 100 ? 5.037 11.608 2.561 1.00 83.81 100 LYS A N 1
ATOM 820 C CA . LYS A 1 100 ? 5.546 11.858 3.922 1.00 83.81 100 LYS A CA 1
ATOM 821 C C . LYS A 1 100 ? 4.535 12.591 4.807 1.00 83.81 100 LYS A C 1
ATOM 823 O O . LYS A 1 100 ? 4.301 12.163 5.938 1.00 83.81 100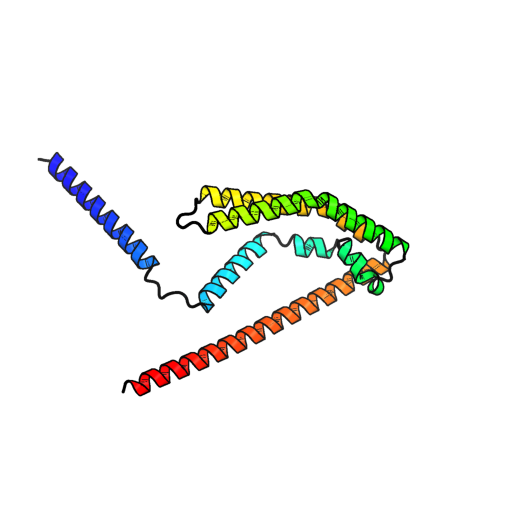 LYS A O 1
ATOM 828 N N . VAL A 1 101 ? 3.920 13.658 4.293 1.00 85.94 101 VAL A N 1
ATOM 829 C CA . VAL A 1 101 ? 2.911 14.443 5.028 1.00 85.94 101 VAL A CA 1
ATOM 830 C C . VAL A 1 101 ? 1.686 13.585 5.342 1.00 85.94 101 VAL A C 1
ATOM 832 O O . VAL A 1 101 ? 1.275 13.512 6.500 1.00 85.94 101 VAL A O 1
ATOM 835 N N . GLY A 1 102 ? 1.178 12.840 4.357 1.00 80.50 102 GLY A N 1
ATOM 836 C CA . GLY A 1 102 ? 0.063 11.909 4.547 1.00 80.50 102 GLY A CA 1
ATOM 837 C C . GLY A 1 102 ? 0.358 10.807 5.569 1.00 80.50 102 GLY A C 1
ATOM 838 O O . GLY A 1 102 ? -0.495 10.474 6.387 1.00 80.50 102 GLY A O 1
ATOM 839 N N . ILE A 1 103 ? 1.587 10.278 5.592 1.00 78.88 103 ILE A N 1
ATOM 840 C CA . ILE A 1 103 ? 2.016 9.264 6.569 1.00 78.88 103 ILE A CA 1
ATOM 841 C C . ILE A 1 103 ? 2.006 9.851 7.984 1.00 78.88 103 ILE A C 1
ATOM 843 O O . ILE A 1 103 ? 1.571 9.181 8.923 1.00 78.88 103 ILE A O 1
ATOM 847 N N . MET A 1 104 ? 2.489 11.084 8.157 1.00 84.38 104 MET A N 1
ATOM 848 C CA . MET A 1 104 ? 2.457 11.761 9.456 1.00 84.38 104 MET A CA 1
ATOM 849 C C . MET A 1 104 ? 1.020 12.037 9.904 1.00 84.38 104 MET A C 1
ATOM 851 O O . MET A 1 104 ? 0.683 11.738 11.051 1.00 84.38 104 MET A O 1
ATOM 855 N N . ALA A 1 105 ? 0.164 12.519 8.998 1.00 86.75 105 ALA A N 1
ATOM 856 C CA . ALA A 1 105 ? -1.254 12.742 9.264 1.00 86.75 105 ALA A CA 1
ATOM 857 C C . ALA A 1 105 ? -1.958 11.444 9.693 1.00 86.75 105 ALA A C 1
ATOM 859 O O . ALA A 1 105 ? -2.604 11.418 10.738 1.00 86.75 105 ALA A O 1
ATOM 860 N N . LEU A 1 106 ? -1.739 10.339 8.971 1.00 81.56 106 LEU A N 1
ATOM 861 C CA . LEU A 1 106 ? -2.308 9.0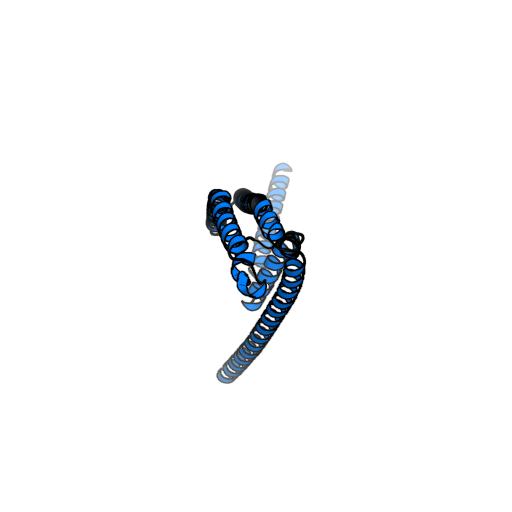34 9.310 1.00 81.56 106 LEU A CA 1
ATOM 862 C C . LEU A 1 106 ? -1.840 8.543 10.686 1.00 81.56 106 LEU A C 1
ATOM 864 O O . LEU A 1 106 ? -2.649 8.104 11.503 1.00 81.56 106 LEU A O 1
ATOM 868 N N . LYS A 1 107 ? -0.536 8.637 10.978 1.00 80.69 107 LYS A N 1
ATOM 869 C CA . LYS A 1 107 ? 0.011 8.260 12.293 1.00 80.69 107 LYS A CA 1
ATOM 870 C C . LYS A 1 107 ? -0.601 9.088 13.421 1.00 80.69 107 LYS A C 1
ATOM 872 O O . LYS A 1 107 ? -0.894 8.539 14.482 1.00 80.69 107 LYS A O 1
ATOM 877 N N . ASN A 1 108 ? -0.779 10.389 13.201 1.00 90.94 108 ASN A N 1
ATOM 878 C CA . ASN A 1 108 ? -1.392 11.288 14.172 1.00 90.94 108 ASN A CA 1
ATOM 879 C C . ASN A 1 108 ? -2.870 10.948 14.395 1.00 90.94 108 ASN A C 1
ATOM 881 O O . ASN A 1 108 ? -3.255 10.769 15.547 1.00 90.94 108 ASN A O 1
ATOM 885 N N . ALA A 1 109 ? -3.649 10.755 13.328 1.00 86.12 109 ALA A N 1
ATOM 886 C CA . ALA A 1 109 ? -5.063 10.387 13.409 1.00 86.12 109 ALA A CA 1
ATOM 887 C C . ALA A 1 109 ? -5.270 9.039 14.124 1.00 86.12 109 ALA A C 1
ATOM 889 O O . ALA A 1 109 ? -6.086 8.932 15.036 1.00 86.12 109 ALA A O 1
ATOM 890 N N . ILE A 1 110 ? -4.458 8.021 13.807 1.00 83.94 110 ILE A N 1
ATOM 891 C CA . ILE A 1 110 ? -4.501 6.723 14.505 1.00 83.94 110 ILE A CA 1
ATOM 892 C C . ILE A 1 110 ? -4.157 6.884 15.989 1.00 83.94 110 ILE A C 1
ATOM 894 O O . ILE A 1 110 ? -4.770 6.235 16.841 1.00 83.94 110 ILE A O 1
ATOM 898 N N . ARG A 1 111 ? -3.158 7.715 16.319 1.00 90.62 111 ARG A N 1
ATOM 899 C CA . ARG A 1 111 ? -2.779 7.977 17.712 1.00 90.62 111 ARG A CA 1
ATOM 900 C C . ARG A 1 111 ? -3.921 8.655 18.466 1.00 90.62 111 ARG A C 1
ATOM 902 O O . ARG A 1 111 ? -4.231 8.201 19.561 1.00 90.62 111 ARG A O 1
ATOM 909 N N . GLN A 1 112 ? -4.536 9.683 17.884 1.00 93.50 112 GLN A N 1
ATOM 910 C CA . GLN A 1 112 ? -5.675 10.400 18.467 1.00 93.50 112 GLN A CA 1
ATOM 911 C C . GLN A 1 112 ? -6.846 9.451 18.722 1.00 93.50 112 GLN A C 1
ATOM 913 O O . GLN A 1 112 ? -7.208 9.265 19.884 1.00 93.50 112 GLN A O 1
ATOM 918 N N . TYR A 1 113 ? -7.286 8.721 17.691 1.00 91.31 113 TYR A N 1
ATOM 919 C CA . TYR A 1 113 ? -8.330 7.702 17.815 1.00 91.31 113 TYR A CA 1
ATOM 920 C C . TYR A 1 113 ? -8.033 6.707 18.941 1.00 91.31 113 TYR A C 1
ATOM 922 O O . TYR A 1 113 ? -8.877 6.426 19.789 1.00 91.31 113 TYR A O 1
ATOM 930 N N . ARG A 1 114 ? -6.809 6.162 18.976 1.00 91.19 114 ARG A N 1
ATOM 931 C CA . ARG A 1 114 ? -6.417 5.166 19.980 1.00 91.19 114 ARG A CA 1
ATOM 932 C C . ARG A 1 114 ? -6.413 5.744 21.393 1.00 91.19 114 ARG A C 1
ATOM 934 O O . ARG A 1 114 ? -6.703 5.002 22.327 1.00 91.19 114 ARG A O 1
ATOM 941 N N . THR A 1 115 ? -6.025 7.003 21.560 1.00 93.56 115 THR A N 1
ATOM 942 C CA . THR A 1 115 ? -6.038 7.675 22.862 1.00 93.56 115 THR A CA 1
ATOM 943 C C . THR A 1 115 ? -7.472 7.940 23.310 1.00 93.56 115 THR A C 1
ATOM 945 O O . THR A 1 115 ? -7.819 7.549 24.421 1.00 93.56 115 THR A O 1
ATOM 948 N N . ALA A 1 116 ? -8.320 8.498 22.440 1.00 92.25 116 ALA A N 1
ATOM 949 C CA . ALA A 1 116 ? -9.732 8.746 22.732 1.00 92.25 116 ALA A CA 1
ATOM 950 C C . ALA A 1 116 ? -10.483 7.443 23.054 1.00 92.25 116 ALA A C 1
ATOM 952 O O . ALA A 1 116 ? -11.180 7.357 24.058 1.00 92.25 116 ALA A O 1
ATOM 953 N N . ALA A 1 117 ? -10.260 6.379 22.279 1.00 91.50 117 ALA A N 1
ATOM 954 C CA . ALA A 1 117 ? -10.923 5.085 22.462 1.00 91.50 117 ALA A CA 1
ATOM 955 C C . ALA A 1 117 ? -10.530 4.336 23.748 1.00 91.50 117 ALA A C 1
ATOM 957 O O . ALA A 1 117 ? -11.162 3.336 24.082 1.00 91.50 117 ALA A O 1
ATOM 958 N N . LYS A 1 118 ? -9.467 4.763 24.439 1.00 93.19 118 LYS A N 1
ATOM 959 C CA . LYS A 1 118 ? -9.024 4.177 25.714 1.00 93.19 118 LYS A CA 1
ATOM 960 C C . LYS A 1 118 ? -9.586 4.890 26.941 1.00 93.19 118 LYS A C 1
ATOM 962 O O . LYS A 1 118 ? -9.356 4.408 28.046 1.00 93.19 118 LYS A O 1
ATOM 967 N N . GLN A 1 119 ? -10.235 6.037 26.763 1.00 93.75 119 GLN A N 1
ATOM 968 C CA . GLN A 1 119 ? -10.864 6.753 27.866 1.00 93.75 119 GLN A CA 1
ATOM 969 C C . GLN A 1 119 ? -11.983 5.898 28.467 1.00 93.75 119 GLN A C 1
ATOM 971 O O . GLN A 1 119 ? -12.607 5.108 27.762 1.00 93.75 119 GLN A O 1
ATOM 976 N N . GLU A 1 120 ? -12.228 6.058 29.766 1.00 95.12 120 GLU A N 1
ATOM 977 C CA . GLU A 1 120 ? -13.271 5.317 30.485 1.00 95.12 120 GLU A CA 1
ATOM 978 C C . GLU A 1 120 ? -14.671 5.613 29.927 1.00 95.12 120 GLU A C 1
ATOM 980 O O . GLU A 1 120 ? -15.477 4.702 29.758 1.00 95.12 120 GLU A O 1
ATOM 985 N N . ASN A 1 121 ? -14.915 6.870 29.542 1.00 95.31 121 ASN A N 1
ATOM 986 C CA . ASN A 1 121 ? -16.140 7.311 28.882 1.00 95.31 121 ASN A CA 1
ATOM 987 C C . ASN A 1 121 ? -15.815 8.075 27.580 1.00 95.31 121 ASN A C 1
ATOM 989 O O . ASN A 1 121 ? -15.717 9.306 27.591 1.00 95.31 121 ASN A O 1
ATOM 993 N N . PRO A 1 122 ? -15.570 7.374 26.458 1.00 94.25 122 PRO A N 1
ATOM 994 C CA . PRO A 1 122 ? -15.160 8.011 25.215 1.00 94.25 122 PRO A CA 1
ATOM 995 C C . PRO A 1 122 ? -16.332 8.719 24.520 1.00 94.25 122 PRO A C 1
ATOM 997 O O . PRO A 1 122 ? -17.437 8.188 24.411 1.00 94.25 122 PRO A O 1
ATOM 1000 N N . SER A 1 123 ? -16.076 9.901 23.953 1.00 96.44 123 SER A N 1
ATOM 1001 C CA . SER A 1 123 ? -17.083 10.637 23.178 1.00 96.44 123 SER A CA 1
ATOM 1002 C C . SER A 1 123 ? -17.381 9.952 21.843 1.00 96.44 123 SER A C 1
ATOM 1004 O O . SER A 1 123 ? -16.499 9.840 20.991 1.00 96.44 123 SER A O 1
ATOM 1006 N N . ILE A 1 124 ? -18.645 9.576 21.609 1.00 94.88 124 ILE A N 1
ATOM 1007 C CA . ILE A 1 124 ? -19.093 9.003 20.326 1.00 94.88 124 ILE A CA 1
ATOM 1008 C C . ILE A 1 124 ? -18.765 9.951 19.164 1.00 94.88 124 ILE A C 1
ATOM 1010 O O . ILE A 1 124 ? -18.194 9.524 18.162 1.00 94.88 124 ILE A O 1
ATOM 1014 N N . LYS A 1 125 ? -19.073 11.248 19.308 1.00 96.50 125 LYS A N 1
ATOM 1015 C CA . LYS A 1 125 ? -18.788 12.260 18.278 1.00 96.50 125 LYS A CA 1
ATOM 1016 C C . LYS A 1 125 ? -17.283 12.389 18.021 1.00 96.50 125 LYS A C 1
ATOM 1018 O O . LYS A 1 125 ? -16.878 12.440 16.865 1.00 96.50 125 LYS A O 1
ATOM 1023 N N . GLY A 1 126 ? -16.467 12.388 19.078 1.00 94.12 126 GLY A N 1
ATOM 1024 C CA . GLY A 1 126 ? -15.005 12.443 18.961 1.00 94.12 126 GLY A CA 1
ATOM 1025 C C . GLY A 1 126 ? -14.433 11.235 18.217 1.00 94.12 126 GLY A C 1
ATOM 1026 O O . GLY A 1 126 ? -13.675 11.399 17.266 1.00 94.12 126 GLY A O 1
ATOM 1027 N N . LEU A 1 127 ? -14.879 10.025 18.569 1.00 92.38 127 LEU A N 1
ATOM 1028 C CA . LEU A 1 127 ? -14.449 8.799 17.892 1.00 92.38 127 LEU A CA 1
ATOM 1029 C C . LEU A 1 127 ? -14.842 8.770 16.410 1.00 92.38 127 LEU A C 1
ATOM 1031 O O . LEU A 1 127 ? -14.067 8.271 15.595 1.00 92.38 127 LEU A O 1
ATOM 1035 N N . ILE A 1 128 ? -16.019 9.295 16.047 1.00 94.62 128 ILE A N 1
ATOM 1036 C CA . ILE A 1 128 ? -16.437 9.414 14.641 1.00 94.62 128 ILE A CA 1
ATOM 1037 C C . ILE A 1 128 ? -15.485 10.343 13.883 1.00 94.62 128 ILE A C 1
ATOM 1039 O O . ILE A 1 128 ? -14.978 9.950 12.831 1.00 94.62 128 ILE A O 1
ATOM 1043 N N . THR A 1 129 ? -15.199 11.530 14.426 1.00 96.06 129 THR A N 1
ATOM 1044 C CA . THR A 1 129 ? -14.263 12.488 13.819 1.00 96.06 129 THR A CA 1
ATOM 1045 C C . THR A 1 129 ? -12.869 11.886 13.650 1.00 96.06 129 THR A C 1
ATOM 1047 O O . THR A 1 129 ? -12.281 11.980 12.573 1.00 96.06 129 THR A O 1
ATOM 1050 N N . ASP A 1 130 ? -12.350 11.207 14.674 1.00 92.31 130 ASP A N 1
ATOM 1051 C CA . ASP A 1 130 ? -11.024 10.589 14.622 1.00 92.31 130 ASP A CA 1
ATOM 1052 C C . ASP A 1 130 ? -10.952 9.481 13.556 1.00 92.31 130 ASP A C 1
ATOM 1054 O O . ASP A 1 130 ? -9.975 9.388 12.808 1.00 92.31 130 ASP A O 1
ATOM 1058 N N . VAL A 1 131 ? -11.998 8.655 13.429 1.00 89.69 131 VAL A N 1
ATOM 1059 C CA . VAL A 1 131 ? -12.079 7.625 12.377 1.00 89.69 131 VAL A CA 1
ATOM 1060 C C . VAL A 1 131 ? -12.173 8.253 10.985 1.00 89.69 131 VAL A C 1
ATOM 1062 O O . VAL A 1 131 ? -11.527 7.763 10.057 1.00 89.69 131 VAL A O 1
ATOM 1065 N N . GLN A 1 132 ? -12.924 9.345 10.822 1.00 93.50 132 GLN A N 1
ATOM 1066 C CA . GLN A 1 132 ? -12.969 10.091 9.560 1.00 93.50 132 GLN A CA 1
ATOM 1067 C C . GLN A 1 132 ? -11.591 10.653 9.195 1.00 93.50 132 GLN A C 1
ATOM 1069 O O . GLN A 1 132 ? -11.172 10.535 8.046 1.00 93.50 132 GLN A O 1
ATOM 1074 N N . ALA A 1 133 ? -10.848 11.190 10.166 1.00 92.38 133 ALA A N 1
ATOM 1075 C CA . ALA A 1 133 ? -9.487 11.671 9.945 1.00 92.38 133 ALA A CA 1
ATOM 1076 C C . ALA A 1 133 ? -8.543 10.545 9.484 1.00 92.38 133 ALA A C 1
ATOM 1078 O O . ALA A 1 133 ? -7.748 10.751 8.564 1.00 92.38 133 ALA A O 1
ATOM 1079 N N . VAL A 1 134 ? -8.663 9.339 10.060 1.00 86.00 134 VAL A N 1
ATOM 1080 C CA . VAL A 1 134 ? -7.934 8.148 9.585 1.00 86.00 134 VAL A CA 1
ATOM 1081 C C . VAL A 1 134 ? -8.300 7.838 8.132 1.00 86.00 134 VAL A C 1
ATOM 1083 O O . VAL A 1 134 ? -7.404 7.738 7.295 1.00 86.00 134 VAL A O 1
ATOM 1086 N N . GLY A 1 135 ? -9.594 7.743 7.813 1.00 83.44 135 GLY A N 1
ATOM 1087 C CA . GLY A 1 135 ? -10.064 7.433 6.458 1.00 83.44 135 GLY A CA 1
ATOM 1088 C C . GLY A 1 135 ? -9.630 8.467 5.412 1.00 83.44 135 GLY A C 1
ATOM 1089 O O . GLY A 1 135 ? -9.192 8.099 4.320 1.00 83.44 135 GLY A O 1
ATOM 1090 N N . ASN A 1 136 ? -9.670 9.756 5.755 1.00 87.94 136 ASN A N 1
ATOM 1091 C CA . ASN A 1 136 ? -9.211 10.842 4.888 1.00 87.94 136 ASN A CA 1
ATOM 1092 C C . ASN A 1 136 ? -7.702 10.752 4.629 1.00 87.94 136 ASN A C 1
ATOM 1094 O O . ASN A 1 136 ? -7.266 10.877 3.484 1.00 87.94 136 ASN A O 1
ATOM 1098 N N . ALA A 1 137 ? -6.901 10.476 5.663 1.00 84.88 137 ALA A N 1
ATOM 1099 C CA . ALA A 1 137 ? -5.457 10.314 5.515 1.00 84.88 137 ALA A CA 1
ATOM 1100 C C . ALA A 1 137 ? -5.090 9.070 4.683 1.00 84.88 137 ALA A C 1
ATOM 1102 O O . ALA A 1 137 ? -4.188 9.134 3.846 1.00 84.88 137 ALA A O 1
ATOM 1103 N N . GLU A 1 138 ? -5.798 7.949 4.861 1.00 83.81 138 GLU A N 1
ATOM 1104 C CA . GLU A 1 138 ? -5.631 6.755 4.020 1.00 83.81 138 GLU A CA 1
ATOM 1105 C C . GLU A 1 138 ? -6.007 7.028 2.558 1.00 83.81 138 GLU A C 1
ATOM 1107 O O . GLU A 1 138 ? -5.277 6.624 1.650 1.00 83.81 138 GLU A O 1
ATOM 1112 N N . THR A 1 139 ? -7.106 7.749 2.327 1.00 84.56 139 THR A N 1
ATOM 1113 C CA . THR A 1 139 ? -7.571 8.122 0.983 1.00 84.56 139 THR A CA 1
ATOM 1114 C C . THR A 1 139 ? -6.565 9.031 0.286 1.00 84.56 139 THR A C 1
ATOM 1116 O O . THR A 1 139 ? -6.185 8.755 -0.852 1.00 84.56 139 THR A O 1
ATOM 1119 N N . TYR A 1 140 ? -6.069 10.056 0.982 1.00 85.38 140 TYR A N 1
ATOM 1120 C CA . TYR A 1 140 ? -5.019 10.944 0.482 1.00 85.38 140 TYR A CA 1
ATOM 1121 C C . TYR A 1 140 ? -3.761 10.163 0.081 1.00 85.38 140 TYR A C 1
ATOM 1123 O O . TYR A 1 140 ? -3.243 10.328 -1.021 1.00 85.38 140 TYR A O 1
ATOM 1131 N N . LEU A 1 141 ? -3.301 9.250 0.941 1.00 81.62 141 LEU A N 1
ATOM 1132 C CA . LEU A 1 141 ? -2.153 8.397 0.642 1.00 81.62 141 LEU A CA 1
ATOM 1133 C C . LEU A 1 141 ? -2.395 7.505 -0.580 1.00 81.62 141 LEU A C 1
ATOM 1135 O O . LEU A 1 141 ? -1.500 7.356 -1.411 1.00 81.62 141 LEU A O 1
ATOM 1139 N N . GLY A 1 142 ? -3.588 6.919 -0.695 1.00 83.88 142 GLY A N 1
ATOM 1140 C CA . GLY A 1 142 ? -3.987 6.149 -1.869 1.00 83.88 142 GLY A CA 1
ATOM 1141 C C . GLY A 1 142 ? -3.901 6.983 -3.145 1.00 83.88 142 GLY A C 1
ATOM 1142 O O . GLY A 1 142 ? -3.235 6.566 -4.090 1.00 83.88 142 GLY A O 1
ATOM 1143 N N . TYR A 1 143 ? -4.507 8.171 -3.137 1.00 87.00 143 TYR A N 1
ATOM 1144 C CA . TYR A 1 143 ? -4.475 9.136 -4.238 1.00 87.00 143 TYR A CA 1
ATOM 1145 C C . TYR A 1 143 ? -3.040 9.497 -4.659 1.00 87.00 143 TYR A C 1
ATOM 1147 O O . TYR A 1 143 ? -2.684 9.319 -5.824 1.00 87.00 143 TYR A O 1
ATOM 1155 N N . GLU A 1 144 ? -2.187 9.900 -3.714 1.00 87.88 144 GLU A N 1
ATOM 1156 C CA . GLU A 1 144 ? -0.796 10.295 -3.984 1.00 87.88 144 GLU A CA 1
ATOM 1157 C C . GLU A 1 144 ? 0.054 9.149 -4.549 1.00 87.88 144 GLU A C 1
ATOM 1159 O O . GLU A 1 144 ? 0.974 9.373 -5.335 1.00 87.88 144 GLU A O 1
ATOM 1164 N N . MET A 1 145 ? -0.232 7.899 -4.169 1.00 86.56 145 MET A N 1
ATOM 1165 C CA . MET A 1 145 ? 0.522 6.736 -4.646 1.00 86.56 145 MET A CA 1
ATOM 1166 C C . MET A 1 145 ? 0.142 6.310 -6.072 1.00 86.56 145 MET A C 1
ATOM 1168 O O . MET A 1 145 ? 0.982 5.725 -6.765 1.00 86.56 145 MET A O 1
ATOM 1172 N N . ILE A 1 146 ? -1.080 6.595 -6.542 1.00 89.31 146 ILE A N 1
ATOM 1173 C CA . ILE A 1 146 ? -1.578 6.109 -7.842 1.00 89.31 146 ILE A CA 1
ATOM 1174 C C . ILE A 1 146 ? -0.632 6.455 -9.008 1.00 89.31 146 ILE A C 1
ATOM 1176 O O . ILE A 1 146 ? -0.248 5.531 -9.738 1.00 89.31 146 ILE A O 1
ATOM 1180 N N . PRO A 1 147 ? -0.184 7.716 -9.189 1.00 94.94 147 PRO A N 1
ATOM 1181 C CA . PRO A 1 147 ? 0.694 8.071 -10.301 1.00 94.94 147 PRO A CA 1
ATOM 1182 C C . PRO A 1 147 ? 2.002 7.273 -10.310 1.00 94.94 147 PRO A C 1
ATOM 1184 O O . PRO A 1 147 ? 2.452 6.838 -11.369 1.00 94.94 147 PRO A O 1
ATOM 1187 N N . PHE A 1 148 ? 2.600 7.022 -9.144 1.00 92.94 148 PHE A N 1
ATOM 1188 C CA . PHE A 1 148 ? 3.861 6.282 -9.035 1.00 92.94 148 PHE A CA 1
ATOM 1189 C C . PHE A 1 148 ? 3.701 4.803 -9.368 1.00 92.94 148 PHE A C 1
ATOM 1191 O O . PHE A 1 148 ? 4.574 4.221 -10.009 1.00 92.94 148 PHE A O 1
ATOM 1198 N N . HIS A 1 149 ? 2.581 4.199 -8.977 1.00 91.69 149 HIS A N 1
ATOM 1199 C CA . HIS A 1 149 ? 2.258 2.819 -9.336 1.00 91.69 149 HIS A CA 1
ATOM 1200 C C . HIS A 1 149 ? 2.038 2.658 -10.842 1.00 91.69 149 HIS A C 1
ATOM 1202 O O . HIS A 1 149 ? 2.516 1.699 -11.450 1.00 91.69 149 HIS A O 1
ATOM 1208 N N . ILE A 1 150 ? 1.363 3.621 -11.471 1.00 93.94 150 ILE A N 1
ATOM 1209 C CA . ILE A 1 150 ? 1.173 3.625 -12.924 1.00 93.94 150 ILE A CA 1
ATOM 1210 C C . ILE A 1 150 ? 2.516 3.827 -13.636 1.00 93.94 150 ILE A C 1
ATOM 1212 O O . ILE A 1 150 ? 2.830 3.067 -14.552 1.00 93.94 150 ILE A O 1
ATOM 1216 N N . LYS A 1 151 ? 3.335 4.797 -13.202 1.00 96.62 151 LYS A N 1
ATOM 1217 C CA . LYS A 1 151 ? 4.683 5.029 -13.752 1.00 96.62 151 LYS A CA 1
ATOM 1218 C C . LYS A 1 151 ? 5.554 3.777 -13.631 1.00 96.62 151 LYS A C 1
ATOM 1220 O O . LYS A 1 151 ? 6.098 3.328 -14.631 1.00 96.62 151 LYS A O 1
ATOM 1225 N N . ALA A 1 152 ? 5.594 3.144 -12.458 1.00 94.06 152 ALA A N 1
ATOM 1226 C CA . ALA A 1 152 ? 6.352 1.914 -12.235 1.00 94.06 152 ALA A CA 1
ATOM 1227 C C . ALA A 1 152 ? 5.893 0.755 -13.137 1.00 94.06 152 ALA A C 1
ATOM 1229 O O . ALA A 1 152 ? 6.726 0.013 -13.649 1.00 94.06 152 ALA A O 1
ATOM 1230 N N . TYR A 1 153 ? 4.585 0.607 -13.375 1.00 94.88 153 TYR A N 1
ATOM 1231 C CA . TYR A 1 153 ? 4.073 -0.386 -14.323 1.00 94.88 153 TYR A CA 1
ATOM 1232 C C . TYR A 1 153 ? 4.457 -0.074 -15.776 1.00 94.88 153 TYR A C 1
ATOM 1234 O O . TYR A 1 153 ? 4.730 -0.987 -16.557 1.00 94.88 153 TYR A O 1
ATOM 1242 N N . ARG A 1 154 ? 4.480 1.212 -16.147 1.00 95.69 154 ARG A N 1
ATOM 1243 C CA . ARG A 1 154 ? 4.874 1.674 -17.486 1.00 95.69 154 ARG A CA 1
ATOM 1244 C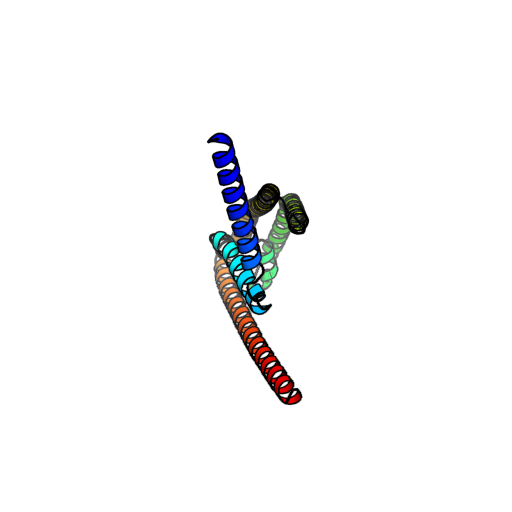 C . ARG A 1 154 ? 6.357 1.453 -17.778 1.00 95.69 154 ARG A C 1
ATOM 1246 O O . ARG A 1 154 ? 6.672 1.236 -18.940 1.00 95.69 154 ARG A O 1
ATOM 1253 N N . LEU A 1 155 ? 7.218 1.407 -16.755 1.00 95.81 155 LEU A N 1
ATOM 1254 C CA . LEU A 1 155 ? 8.629 1.030 -16.923 1.00 95.81 155 LEU A CA 1
ATOM 1255 C C . LEU A 1 155 ? 8.804 -0.371 -17.509 1.00 95.81 155 LEU A C 1
ATOM 1257 O O . LEU A 1 155 ? 9.831 -0.648 -18.117 1.00 95.81 155 LEU A O 1
ATOM 1261 N N . LEU A 1 156 ? 7.830 -1.263 -17.313 1.00 96.38 156 LEU A N 1
ATOM 1262 C CA . LEU A 1 156 ? 7.905 -2.640 -17.783 1.00 96.38 156 LEU A CA 1
ATOM 1263 C C . LEU A 1 156 ? 7.558 -2.737 -19.275 1.00 96.38 156 LEU A C 1
ATOM 1265 O O . LEU A 1 156 ? 6.503 -2.267 -19.722 1.00 96.38 156 LEU A O 1
ATOM 1269 N N . ASN A 1 157 ? 8.393 -3.444 -20.033 1.00 96.94 157 ASN A N 1
ATOM 1270 C CA . ASN A 1 157 ? 8.066 -3.839 -21.402 1.00 96.94 157 ASN A CA 1
ATOM 1271 C C . ASN A 1 157 ? 6.998 -4.958 -21.427 1.00 96.94 157 ASN A C 1
ATOM 1273 O O . ASN A 1 157 ? 6.580 -5.475 -20.386 1.00 96.94 157 ASN A O 1
ATOM 1277 N N . ALA A 1 158 ? 6.529 -5.339 -22.618 1.00 96.69 158 ALA A N 1
ATOM 1278 C CA . ALA A 1 158 ? 5.456 -6.326 -22.775 1.00 96.69 158 ALA A CA 1
ATOM 1279 C C . ALA A 1 158 ? 5.781 -7.687 -22.120 1.00 96.69 158 ALA A C 1
ATOM 1281 O O . ALA A 1 158 ? 4.974 -8.208 -21.347 1.00 96.69 158 ALA A O 1
ATOM 1282 N N . SER A 1 159 ? 6.985 -8.224 -22.348 1.00 97.06 159 SER A N 1
ATOM 1283 C CA . SER A 1 159 ? 7.430 -9.493 -21.750 1.00 97.06 159 SER A CA 1
ATOM 1284 C C . SER A 1 159 ? 7.496 -9.410 -20.219 1.00 97.06 159 SER A C 1
ATOM 1286 O O . SER A 1 159 ? 6.997 -10.281 -19.501 1.00 97.06 159 SER A O 1
ATOM 1288 N N . GLN A 1 160 ? 8.010 -8.299 -19.688 1.00 96.94 160 GLN A N 1
ATOM 1289 C CA . GLN A 1 160 ? 8.093 -8.052 -18.248 1.00 96.94 160 GLN A CA 1
ATOM 1290 C C . GLN A 1 160 ? 6.708 -7.924 -17.593 1.00 96.94 160 GLN A C 1
ATOM 1292 O O . GLN A 1 160 ? 6.511 -8.399 -16.473 1.00 96.94 160 GLN A O 1
ATOM 1297 N N . LYS A 1 161 ? 5.711 -7.352 -18.282 1.00 95.38 161 LYS A N 1
ATOM 1298 C CA . LYS A 1 161 ? 4.316 -7.280 -17.800 1.00 95.38 161 LYS A CA 1
ATOM 1299 C C . LYS A 1 161 ? 3.657 -8.661 -17.698 1.00 95.38 161 LYS A C 1
ATOM 1301 O O . LYS A 1 161 ? 2.890 -8.914 -16.760 1.00 95.38 161 LYS A O 1
ATOM 1306 N N . ILE A 1 162 ? 3.987 -9.576 -18.611 1.00 94.69 162 ILE A N 1
ATOM 1307 C CA . ILE A 1 162 ? 3.553 -10.980 -18.541 1.00 94.69 162 ILE A CA 1
ATOM 1308 C C . ILE A 1 162 ? 4.201 -11.666 -17.330 1.00 94.69 162 ILE A C 1
ATOM 1310 O O . ILE A 1 162 ? 3.492 -12.252 -16.502 1.00 94.69 162 ILE A O 1
ATOM 1314 N N . LYS A 1 163 ? 5.524 -11.514 -17.158 1.00 94.44 163 LYS A N 1
ATOM 1315 C CA . LYS A 1 163 ? 6.261 -12.036 -15.989 1.00 94.44 163 LYS A CA 1
ATOM 1316 C C . LYS A 1 163 ? 5.696 -11.499 -14.677 1.00 94.44 163 LYS A C 1
ATOM 1318 O O . LYS A 1 163 ? 5.424 -12.279 -13.767 1.00 94.44 163 LYS A O 1
ATOM 1323 N N . TYR A 1 164 ? 5.414 -10.199 -14.605 1.00 93.12 164 TYR A N 1
ATOM 1324 C CA . TYR A 1 164 ? 4.751 -9.569 -13.464 1.00 93.12 164 TYR A CA 1
ATOM 1325 C C . TYR A 1 164 ? 3.432 -10.262 -13.108 1.00 93.12 164 TYR A C 1
ATOM 1327 O O . TYR A 1 164 ? 3.209 -10.635 -11.953 1.00 93.12 164 TYR A O 1
ATOM 1335 N N . THR A 1 165 ? 2.569 -10.479 -14.101 1.00 91.12 165 THR A N 1
ATOM 1336 C CA . THR A 1 165 ? 1.258 -11.104 -13.892 1.00 91.12 165 THR A CA 1
ATOM 1337 C C . THR A 1 165 ? 1.401 -12.530 -13.353 1.00 91.12 165 THR A C 1
ATOM 1339 O O . THR A 1 165 ? 0.667 -12.919 -12.437 1.00 91.12 165 THR A O 1
ATOM 1342 N N . SER A 1 166 ? 2.366 -13.295 -13.870 1.00 91.50 166 SER A N 1
ATOM 1343 C CA . SER A 1 166 ? 2.673 -14.649 -13.395 1.00 91.50 166 SER A CA 1
ATOM 1344 C C . SER A 1 166 ? 3.210 -14.646 -11.958 1.00 91.50 166 SER A C 1
ATOM 1346 O O . SER A 1 166 ? 2.628 -15.291 -11.078 1.00 91.50 166 SER A O 1
ATOM 1348 N N . LEU A 1 167 ? 4.239 -13.834 -11.682 1.00 89.81 167 LEU A N 1
ATOM 1349 C CA . LEU A 1 167 ? 4.839 -13.681 -10.352 1.00 89.81 167 LEU A CA 1
ATOM 1350 C C . LEU A 1 167 ? 3.788 -13.298 -9.312 1.00 89.81 167 LEU A C 1
ATOM 1352 O O . LEU A 1 167 ? 3.689 -13.920 -8.254 1.00 89.81 167 LEU A O 1
ATOM 1356 N N . ARG A 1 168 ? 2.925 -12.331 -9.634 1.00 85.50 168 ARG A N 1
ATOM 1357 C CA . ARG A 1 168 ? 1.835 -11.915 -8.750 1.00 85.50 168 ARG A CA 1
ATOM 1358 C C . ARG A 1 168 ? 0.886 -13.073 -8.431 1.00 85.50 168 ARG A C 1
ATOM 1360 O O . ARG A 1 168 ? 0.543 -13.269 -7.264 1.00 85.50 168 ARG A O 1
ATOM 1367 N N . LYS A 1 169 ? 0.425 -13.823 -9.441 1.00 86.94 169 LYS A N 1
ATOM 1368 C CA . LYS A 1 169 ? -0.484 -14.969 -9.238 1.00 86.94 169 LYS A CA 1
ATOM 1369 C C . LYS A 1 169 ? 0.158 -16.015 -8.325 1.00 86.94 169 LYS A C 1
ATOM 1371 O O . LYS A 1 169 ? -0.493 -16.491 -7.393 1.00 86.94 169 LYS A O 1
ATOM 1376 N N . MET A 1 170 ? 1.438 -16.313 -8.545 1.00 88.06 170 MET A N 1
ATOM 1377 C CA . MET A 1 170 ? 2.207 -17.247 -7.725 1.00 88.06 170 MET A CA 1
ATOM 1378 C C . MET A 1 170 ? 2.321 -16.767 -6.272 1.00 88.06 170 MET A C 1
ATOM 1380 O O . MET A 1 170 ? 1.994 -17.515 -5.349 1.00 88.06 170 MET A O 1
ATOM 1384 N N . MET A 1 171 ? 2.689 -15.501 -6.053 1.00 82.12 171 MET A N 1
ATOM 1385 C CA . MET A 1 171 ? 2.779 -14.910 -4.714 1.00 82.12 171 MET A CA 1
ATOM 1386 C C . MET A 1 171 ? 1.428 -14.900 -3.992 1.00 82.12 171 MET A C 1
ATOM 1388 O O . MET A 1 171 ? 1.363 -15.203 -2.801 1.00 82.12 171 MET A O 1
ATOM 1392 N N . LEU A 1 172 ? 0.335 -14.596 -4.699 1.00 81.06 172 LEU A N 1
ATOM 1393 C CA . LEU A 1 172 ? -1.012 -14.627 -4.127 1.00 81.06 172 LEU A CA 1
ATOM 1394 C C . LEU A 1 172 ? -1.405 -16.048 -3.704 1.00 81.06 172 LEU A C 1
ATOM 1396 O O . LEU A 1 172 ? -1.946 -16.240 -2.612 1.00 81.06 172 LEU A O 1
ATOM 1400 N N . LYS A 1 173 ? -1.095 -17.055 -4.530 1.00 83.94 173 LYS A N 1
ATOM 1401 C CA . LYS A 1 173 ? -1.301 -18.468 -4.189 1.00 83.94 173 LYS A CA 1
ATOM 1402 C C . LYS A 1 173 ? -0.486 -18.849 -2.950 1.00 83.94 173 LYS A C 1
ATOM 1404 O O . LYS A 1 173 ? -1.057 -19.388 -2.003 1.00 83.94 173 LYS A O 1
ATOM 1409 N N . ALA A 1 174 ? 0.800 -18.500 -2.910 1.00 79.94 174 ALA A N 1
ATOM 1410 C CA . ALA A 1 174 ? 1.679 -18.754 -1.768 1.00 79.94 174 ALA A CA 1
ATOM 1411 C C . ALA A 1 174 ? 1.166 -18.099 -0.475 1.00 79.94 174 ALA A C 1
ATOM 1413 O O . ALA A 1 174 ? 1.089 -18.750 0.569 1.00 79.94 174 ALA A O 1
ATOM 1414 N N . TYR A 1 175 ? 0.727 -16.839 -0.546 1.00 76.19 175 TYR A N 1
ATOM 1415 C CA . TYR A 1 175 ? 0.121 -16.137 0.585 1.00 76.19 175 TYR A CA 1
ATOM 1416 C C . TYR A 1 175 ? -1.144 -16.845 1.087 1.00 76.19 175 TYR A C 1
ATOM 1418 O O . TYR A 1 175 ? -1.281 -17.101 2.287 1.00 76.19 175 TYR A O 1
ATOM 1426 N N . ASN A 1 176 ? -2.051 -17.215 0.179 1.00 75.75 176 ASN A N 1
ATOM 1427 C CA . ASN A 1 176 ? -3.287 -17.912 0.531 1.00 75.75 176 ASN A CA 1
ATOM 1428 C C . ASN A 1 176 ? -3.010 -19.277 1.178 1.00 75.75 176 ASN A C 1
ATOM 1430 O O . ASN A 1 176 ? -3.654 -19.621 2.171 1.00 75.75 176 ASN A O 1
ATOM 1434 N N . MET A 1 177 ? -2.027 -20.029 0.672 1.00 83.38 177 MET A N 1
ATOM 1435 C CA . MET A 1 177 ? -1.597 -21.298 1.270 1.00 83.38 177 MET A CA 1
ATOM 1436 C C . MET A 1 177 ? -1.028 -21.094 2.677 1.00 83.38 177 MET A C 1
ATOM 1438 O O . MET A 1 177 ? -1.480 -21.753 3.615 1.00 83.38 177 MET A O 1
ATOM 1442 N N . LYS A 1 178 ? -0.126 -20.120 2.866 1.00 78.31 178 LYS A N 1
ATOM 1443 C CA . LYS A 1 178 ? 0.440 -19.781 4.184 1.00 78.31 178 LYS A CA 1
ATOM 1444 C C . LYS A 1 178 ? -0.648 -19.406 5.191 1.00 78.31 178 LYS A C 1
ATOM 1446 O O . LYS A 1 178 ? -0.620 -19.851 6.339 1.00 78.31 178 LYS A O 1
ATOM 1451 N N . MET A 1 179 ? -1.637 -18.619 4.768 1.00 74.19 179 MET A N 1
ATOM 1452 C CA . MET A 1 179 ? -2.762 -18.236 5.622 1.00 74.19 179 MET A CA 1
ATOM 1453 C C . MET A 1 179 ? -3.654 -19.428 5.980 1.00 74.19 179 MET A C 1
ATOM 1455 O O . MET A 1 179 ? -4.062 -19.546 7.137 1.00 74.19 179 MET A O 1
ATOM 1459 N N . ARG A 1 180 ? -3.933 -20.336 5.034 1.00 80.94 180 ARG A N 1
ATOM 1460 C CA . ARG A 1 180 ? -4.658 -21.588 5.313 1.00 80.94 180 ARG A CA 1
ATOM 1461 C C . ARG A 1 180 ? -3.903 -22.450 6.319 1.00 80.94 180 ARG A C 1
ATOM 1463 O O . ARG A 1 180 ? -4.496 -22.844 7.319 1.00 80.94 180 ARG A O 1
ATOM 1470 N N . HIS A 1 181 ? -2.604 -22.654 6.116 1.00 82.88 181 HIS A N 1
ATOM 1471 C CA . HIS A 1 181 ? -1.760 -23.414 7.035 1.00 82.88 181 HIS A CA 1
ATOM 1472 C C . HIS A 1 181 ? -1.765 -22.815 8.449 1.00 82.88 181 HIS A C 1
ATOM 1474 O O . HIS A 1 181 ? -2.082 -23.508 9.414 1.00 82.88 181 HIS A O 1
ATOM 1480 N N . LYS A 1 182 ? -1.559 -21.496 8.581 1.00 77.25 182 LYS A N 1
ATOM 1481 C CA . LYS A 1 182 ? -1.644 -20.800 9.876 1.00 77.25 182 LYS A CA 1
ATOM 1482 C C . LYS A 1 182 ? -3.003 -20.998 10.556 1.00 77.25 182 LYS A C 1
ATOM 1484 O O . LYS A 1 182 ? -3.066 -21.202 11.767 1.00 77.25 182 LYS A O 1
ATOM 1489 N N . MET A 1 183 ? -4.099 -20.952 9.795 1.00 76.94 183 MET A N 1
ATOM 1490 C CA . MET A 1 183 ? -5.436 -21.209 10.339 1.00 76.94 183 MET A CA 1
ATOM 1491 C C . MET A 1 183 ? -5.612 -22.653 10.813 1.00 76.94 183 MET A C 1
ATOM 1493 O O . MET A 1 183 ? -6.259 -22.861 11.838 1.00 76.94 183 MET A O 1
ATOM 1497 N N . MET A 1 184 ? -5.052 -23.631 10.098 1.00 87.38 184 MET A N 1
ATOM 1498 C CA . MET A 1 184 ? -5.079 -25.034 10.517 1.00 87.38 184 MET A CA 1
ATOM 1499 C C . MET A 1 184 ? -4.306 -25.231 11.825 1.00 87.38 184 MET A C 1
ATOM 1501 O O . MET A 1 184 ? -4.873 -25.774 12.771 1.00 87.38 184 MET A O 1
ATOM 1505 N N . MET A 1 185 ? -3.095 -24.676 11.936 1.00 87.69 185 MET A N 1
ATOM 1506 C CA . MET A 1 185 ? -2.290 -24.731 13.166 1.00 87.69 185 MET A CA 1
ATOM 1507 C C . MET A 1 185 ? -3.014 -24.096 14.360 1.00 87.69 185 MET A C 1
ATOM 1509 O O . MET A 1 185 ? -3.118 -24.702 15.424 1.00 87.69 185 MET A O 1
ATOM 1513 N N . MET A 1 186 ? -3.610 -22.912 14.178 1.00 83.62 186 MET A N 1
ATOM 1514 C CA . MET A 1 186 ? -4.403 -22.270 15.236 1.00 83.62 186 MET A CA 1
ATOM 1515 C C . MET A 1 186 ? -5.619 -23.107 15.652 1.00 83.62 186 MET A C 1
ATOM 1517 O O . MET A 1 186 ? -5.949 -23.157 16.836 1.00 83.62 186 MET A O 1
ATOM 1521 N N . ARG A 1 187 ? -6.305 -23.757 14.701 1.00 86.31 187 ARG A N 1
ATOM 1522 C CA . ARG A 1 187 ? -7.430 -24.654 15.011 1.00 86.31 187 ARG A CA 1
ATOM 1523 C C . ARG A 1 187 ? -6.964 -25.873 15.807 1.00 86.31 187 ARG A C 1
ATOM 1525 O O . ARG A 1 187 ? -7.624 -26.213 16.784 1.00 86.31 187 ARG A O 1
ATOM 1532 N N . GLY A 1 188 ? -5.843 -26.487 15.426 1.00 87.69 188 GLY A N 1
ATOM 1533 C CA . GLY A 1 188 ? -5.236 -27.601 16.161 1.00 87.69 188 GLY A CA 1
ATOM 1534 C C . GLY A 1 188 ? -4.866 -27.214 17.593 1.00 87.69 188 GLY A C 1
ATOM 1535 O O . GLY A 1 188 ? -5.301 -27.864 18.541 1.00 87.69 188 GLY A O 1
ATOM 1536 N N . MET A 1 189 ? -4.176 -26.084 17.766 1.00 86.38 189 MET A N 1
ATOM 1537 C CA . MET A 1 189 ? -3.794 -25.574 19.086 1.00 86.38 189 MET A CA 1
ATOM 1538 C C . MET A 1 189 ? -5.015 -25.276 19.970 1.00 86.38 189 MET A C 1
ATOM 1540 O O . MET A 1 189 ? -5.033 -25.636 21.144 1.00 86.38 189 MET A O 1
ATOM 1544 N N . MET A 1 190 ? -6.076 -24.680 19.412 1.00 86.25 190 MET A N 1
ATOM 1545 C CA . MET A 1 190 ? -7.317 -24.443 20.160 1.00 86.25 190 MET A CA 1
ATOM 1546 C C . MET A 1 190 ? -8.027 -25.740 20.567 1.00 86.25 190 MET A C 1
ATOM 1548 O O . MET A 1 190 ? -8.579 -25.798 21.665 1.00 86.25 190 MET A O 1
ATOM 1552 N N . LYS A 1 191 ? -8.014 -26.778 19.717 1.00 90.88 191 LYS A N 1
ATOM 1553 C CA . LYS A 1 191 ? -8.557 -28.099 20.075 1.00 90.88 191 LYS A CA 1
ATOM 1554 C C . LYS A 1 191 ? -7.778 -28.716 21.239 1.00 90.88 191 LYS A C 1
ATOM 1556 O O . LYS A 1 191 ? -8.397 -29.169 22.196 1.00 90.88 191 LYS A O 1
ATOM 1561 N N . MET A 1 192 ? -6.447 -28.655 21.195 1.00 87.25 192 MET A N 1
ATOM 1562 C CA . MET A 1 192 ? -5.583 -29.164 22.264 1.00 87.25 192 MET A CA 1
ATOM 1563 C C . MET A 1 192 ? -5.811 -28.428 23.592 1.00 87.25 192 MET A C 1
ATOM 1565 O O . MET A 1 192 ? -5.983 -29.067 24.626 1.00 87.25 192 MET A O 1
ATOM 1569 N N . LEU A 1 193 ? -5.878 -27.091 23.569 1.00 86.88 193 LEU A N 1
ATOM 1570 C CA . LEU A 1 193 ? -6.164 -26.287 24.763 1.00 86.88 193 LEU A CA 1
ATOM 1571 C C . LEU A 1 193 ? -7.533 -26.623 25.366 1.00 86.88 193 LEU A C 1
ATOM 1573 O O . LEU A 1 193 ? -7.648 -26.758 26.581 1.00 86.88 193 LEU A O 1
ATOM 1577 N N . ARG A 1 194 ? -8.559 -26.815 24.525 1.00 89.19 194 ARG A N 1
ATOM 1578 C CA . ARG A 1 194 ? -9.892 -27.227 24.985 1.00 89.19 194 ARG A CA 1
ATOM 1579 C C . ARG A 1 194 ? -9.863 -28.614 25.635 1.00 89.19 194 ARG A C 1
ATOM 1581 O O . ARG A 1 194 ? -10.486 -28.789 26.675 1.00 89.19 194 ARG A O 1
ATOM 1588 N N . GLY A 1 195 ? -9.125 -29.565 25.058 1.00 90.25 195 GLY A N 1
ATOM 1589 C CA . GLY A 1 195 ? -8.925 -30.894 25.646 1.00 90.25 195 GLY A CA 1
ATOM 1590 C C . GLY A 1 195 ? -8.245 -30.829 27.016 1.00 90.25 195 GLY A C 1
ATOM 1591 O O . GLY A 1 195 ? -8.751 -31.401 27.976 1.00 90.25 195 GLY A O 1
ATOM 1592 N N . LYS A 1 196 ? -7.162 -30.049 27.141 1.00 90.12 196 LYS A N 1
ATOM 1593 C CA . LYS A 1 196 ? -6.469 -29.832 28.424 1.00 90.12 196 LYS A CA 1
ATOM 1594 C C . LYS A 1 196 ? -7.378 -29.212 29.486 1.00 90.12 196 LYS A C 1
ATOM 1596 O O . LYS A 1 196 ? -7.385 -29.679 30.618 1.00 90.12 196 LYS A O 1
ATOM 1601 N N . MET A 1 197 ? -8.171 -28.204 29.122 1.00 88.81 197 MET A N 1
ATOM 1602 C CA . MET A 1 197 ? -9.139 -27.600 30.044 1.00 88.81 197 MET A CA 1
ATOM 1603 C C . MET A 1 197 ? -10.211 -28.591 30.502 1.00 88.81 197 MET A C 1
ATOM 1605 O O . MET A 1 197 ? -10.578 -28.575 31.672 1.00 88.81 197 MET A O 1
ATOM 1609 N N . LYS A 1 198 ? -10.697 -29.457 29.602 1.00 93.38 198 LYS A N 1
ATOM 1610 C CA . LYS A 1 198 ? -11.687 -30.482 29.948 1.00 93.38 198 LYS A CA 1
ATOM 1611 C C . LYS A 1 198 ? -11.119 -31.478 30.965 1.00 93.38 198 LYS A C 1
ATOM 1613 O O . LYS A 1 198 ? -11.750 -31.698 31.989 1.00 93.38 198 LYS A O 1
ATOM 1618 N N . MET A 1 199 ? -9.901 -31.975 30.736 1.00 92.50 199 MET A N 1
ATOM 1619 C CA . MET A 1 199 ? -9.221 -32.874 31.680 1.00 92.50 199 MET A CA 1
ATOM 1620 C C . MET A 1 199 ? -8.959 -32.211 33.038 1.00 92.50 199 MET A C 1
ATOM 1622 O O . MET A 1 199 ? -9.126 -32.848 34.071 1.00 92.50 199 MET A O 1
ATOM 1626 N N . LEU A 1 200 ? -8.550 -30.935 33.057 1.00 91.25 200 LEU A N 1
ATOM 1627 C CA . LEU A 1 200 ? -8.363 -30.189 34.307 1.00 91.25 200 LEU A CA 1
ATOM 1628 C C . LEU A 1 200 ? -9.677 -30.059 35.083 1.00 91.25 200 LEU A C 1
ATOM 1630 O O . LEU A 1 200 ? -9.692 -30.274 36.290 1.00 91.25 200 LEU A O 1
ATOM 1634 N N . HIS A 1 201 ? -10.775 -29.755 34.389 1.00 88.50 201 HIS A N 1
ATOM 1635 C CA . HIS A 1 201 ? -12.095 -29.675 35.003 1.00 88.50 201 HIS A CA 1
ATOM 1636 C C . HIS A 1 201 ? -12.543 -31.030 35.569 1.00 88.50 201 HIS A C 1
ATOM 1638 O O . HIS A 1 201 ? -12.949 -31.094 36.723 1.00 88.50 201 HIS A O 1
ATOM 1644 N N . GLU A 1 202 ? -12.402 -32.118 34.806 1.00 93.00 202 GLU A N 1
ATOM 1645 C CA . GLU A 1 202 ? -12.724 -33.479 35.263 1.00 93.00 202 GLU A CA 1
ATOM 1646 C C . GLU A 1 202 ? -11.891 -33.878 36.496 1.00 93.00 202 GLU A C 1
ATOM 1648 O O . GLU A 1 202 ? -12.452 -34.370 37.473 1.00 93.00 202 GLU A O 1
ATOM 1653 N N . LYS A 1 203 ? -10.582 -33.580 36.513 1.00 91.81 203 LYS A N 1
ATOM 1654 C CA . LYS A 1 203 ? -9.719 -33.808 37.687 1.00 91.81 203 LYS A CA 1
ATOM 1655 C C . LYS A 1 203 ? -10.173 -33.021 38.918 1.00 91.81 203 LYS A C 1
ATOM 1657 O O . LYS A 1 203 ? -10.223 -33.589 40.002 1.00 91.81 203 LYS A O 1
ATOM 1662 N N . MET A 1 204 ? -10.522 -31.741 38.767 1.00 88.25 204 MET A N 1
ATOM 1663 C CA . MET A 1 204 ? -11.033 -30.928 39.881 1.00 88.25 204 MET A CA 1
ATOM 1664 C C . MET A 1 204 ? -12.333 -31.493 40.461 1.00 88.25 204 MET A C 1
ATOM 1666 O O . MET A 1 204 ? -12.503 -31.505 41.673 1.00 88.25 204 MET A O 1
ATOM 1670 N N . MET A 1 205 ? -13.231 -31.993 39.610 1.00 92.50 205 MET A N 1
ATOM 1671 C CA . MET A 1 205 ? -14.492 -32.590 40.062 1.00 92.50 205 MET A CA 1
ATOM 1672 C C . MET A 1 205 ? -14.287 -33.928 40.786 1.00 92.50 205 MET A C 1
ATOM 1674 O O . MET A 1 205 ? -15.120 -34.288 41.609 1.00 92.50 205 MET A O 1
ATOM 1678 N N . MET A 1 206 ? -13.204 -34.655 40.491 1.00 91.00 206 MET A N 1
ATOM 1679 C CA . MET A 1 206 ? -12.859 -35.909 41.174 1.00 91.00 206 MET A CA 1
ATOM 1680 C C . MET A 1 206 ? -12.177 -35.685 42.527 1.00 91.00 206 MET A C 1
ATOM 1682 O O . MET A 1 206 ? -12.374 -36.492 43.419 1.00 91.00 206 MET A O 1
ATOM 1686 N N . MET A 1 207 ? -11.399 -34.609 42.695 1.00 84.56 207 MET A N 1
ATOM 1687 C CA . MET A 1 207 ? -10.745 -34.284 43.977 1.00 84.56 207 MET A CA 1
ATOM 1688 C C . MET A 1 207 ? -11.706 -33.713 45.031 1.00 84.56 207 MET A C 1
ATOM 1690 O O . MET A 1 207 ? -11.368 -33.682 46.206 1.00 84.56 207 MET A O 1
ATOM 1694 N N . A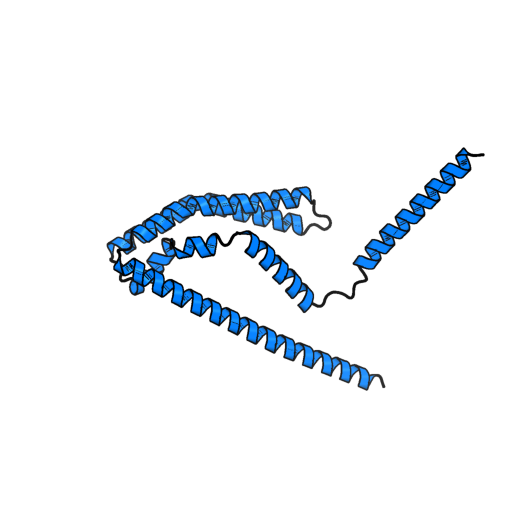SN A 1 208 ? -12.880 -33.237 44.609 1.00 75.88 208 ASN A N 1
ATOM 1695 C CA . ASN A 1 208 ? -13.915 -32.686 45.488 1.00 75.88 208 ASN A CA 1
ATOM 1696 C C . ASN A 1 208 ? -15.003 -33.716 45.858 1.00 75.88 208 ASN A C 1
ATOM 1698 O O . ASN A 1 208 ? -16.064 -33.326 46.345 1.00 75.88 208 ASN A O 1
ATOM 1702 N N . ARG A 1 209 ? -14.781 -34.997 45.552 1.00 71.62 209 ARG A N 1
ATOM 1703 C CA . ARG A 1 209 ? -15.611 -36.128 45.980 1.00 71.62 209 ARG A CA 1
ATOM 1704 C C . ARG A 1 209 ? -14.845 -36.924 47.019 1.00 71.62 209 ARG A C 1
ATOM 1706 O O . ARG A 1 209 ? -15.513 -37.400 47.955 1.00 71.62 209 ARG A O 1
#